Protein AF-A0A967GVY1-F1 (afdb_monomer)

Structure (mmCIF, N/CA/C/O backbone):
data_AF-A0A967GVY1-F1
#
_entry.id   AF-A0A967GVY1-F1
#
loop_
_atom_site.group_PDB
_atom_site.id
_atom_site.type_symbol
_atom_site.label_atom_id
_atom_site.label_alt_id
_atom_site.label_comp_id
_atom_site.label_asym_id
_atom_site.label_entity_id
_atom_site.label_seq_id
_atom_site.pdbx_PDB_ins_code
_atom_site.Cartn_x
_atom_site.Cartn_y
_atom_site.Cartn_z
_atom_site.occupancy
_atom_site.B_iso_or_equiv
_atom_site.auth_seq_id
_atom_site.auth_comp_id
_atom_site.auth_asym_id
_atom_site.auth_atom_id
_atom_site.pdbx_PDB_model_num
ATOM 1 N N . GLU A 1 1 ? 9.602 0.086 4.693 1.00 70.56 1 GLU A N 1
ATOM 2 C CA . GLU A 1 1 ? 10.315 1.149 3.948 1.00 70.56 1 GLU A CA 1
ATOM 3 C C . GLU A 1 1 ? 10.431 0.758 2.480 1.00 70.56 1 GLU A C 1
ATOM 5 O O . GLU A 1 1 ? 10.269 -0.420 2.172 1.00 70.56 1 GLU A O 1
ATOM 10 N N . VAL A 1 2 ? 10.650 1.717 1.574 1.00 82.31 2 VAL A N 1
ATOM 11 C CA . VAL A 1 2 ? 10.926 1.401 0.161 1.00 82.31 2 VAL A CA 1
ATOM 12 C C . VAL A 1 2 ? 12.343 0.835 0.086 1.00 82.31 2 VAL A C 1
ATOM 14 O O . VAL A 1 2 ? 13.257 1.493 0.581 1.00 82.31 2 VAL A O 1
ATOM 17 N N . PRO A 1 3 ? 12.554 -0.363 -0.486 1.00 85.25 3 PRO A N 1
ATOM 18 C CA . PRO A 1 3 ? 13.892 -0.929 -0.570 1.00 85.25 3 PRO A CA 1
ATOM 19 C C . PRO A 1 3 ? 14.794 -0.027 -1.426 1.00 85.25 3 PRO A C 1
ATOM 21 O O . PRO A 1 3 ? 14.316 0.534 -2.415 1.00 85.25 3 PRO A O 1
ATOM 24 N N . PRO A 1 4 ? 16.086 0.115 -1.091 1.00 87.25 4 PRO A N 1
ATOM 25 C CA . PRO A 1 4 ? 17.009 0.872 -1.922 1.00 87.25 4 PRO A CA 1
ATOM 26 C C . PRO A 1 4 ? 17.231 0.178 -3.273 1.00 87.25 4 PRO A C 1
ATOM 28 O O . PRO A 1 4 ? 17.062 -1.040 -3.411 1.00 87.25 4 PRO A O 1
ATOM 31 N N . ARG A 1 5 ? 17.657 0.956 -4.275 1.00 89.44 5 ARG A N 1
ATOM 32 C CA . ARG A 1 5 ? 18.123 0.409 -5.555 1.00 89.44 5 ARG A CA 1
ATOM 33 C C . ARG A 1 5 ? 19.315 -0.529 -5.302 1.00 89.44 5 ARG A C 1
ATOM 35 O O . ARG A 1 5 ? 20.252 -0.116 -4.618 1.00 89.44 5 ARG A O 1
ATOM 42 N N . PRO A 1 6 ? 19.319 -1.763 -5.842 1.00 88.56 6 PRO A N 1
ATOM 43 C CA . PRO A 1 6 ? 20.464 -2.658 -5.736 1.00 88.56 6 PRO A CA 1
ATOM 44 C C . PRO A 1 6 ? 21.713 -2.017 -6.344 1.00 88.56 6 PRO A C 1
ATOM 46 O O . PRO A 1 6 ? 21.653 -1.491 -7.455 1.00 88.56 6 PRO A O 1
ATOM 49 N N . ALA A 1 7 ? 22.845 -2.104 -5.642 1.00 84.62 7 ALA A N 1
ATOM 50 C CA . ALA A 1 7 ? 24.106 -1.502 -6.081 1.00 84.62 7 ALA A CA 1
ATOM 51 C C . ALA A 1 7 ? 24.588 -2.040 -7.444 1.00 84.62 7 ALA A C 1
ATOM 53 O O . ALA A 1 7 ? 25.162 -1.293 -8.225 1.00 84.62 7 ALA A O 1
ATOM 54 N N . GLY A 1 8 ? 24.310 -3.313 -7.751 1.00 83.62 8 GLY A N 1
ATOM 55 C CA . GLY A 1 8 ? 24.627 -3.943 -9.041 1.00 83.62 8 GLY A CA 1
ATOM 56 C C . GLY A 1 8 ? 23.555 -3.773 -10.123 1.00 83.62 8 GLY A C 1
ATOM 57 O O . GLY A 1 8 ? 23.624 -4.444 -11.148 1.00 83.62 8 GLY A O 1
ATOM 58 N N . GLY A 1 9 ? 22.534 -2.940 -9.893 1.00 85.62 9 GLY A N 1
ATOM 59 C CA . GLY A 1 9 ? 21.420 -2.772 -10.826 1.00 85.62 9 GLY A CA 1
ATOM 60 C C . GLY A 1 9 ? 20.547 -4.025 -10.965 1.00 85.62 9 GLY A C 1
ATOM 61 O O . GLY A 1 9 ? 20.471 -4.862 -10.064 1.00 85.62 9 GLY A O 1
ATOM 62 N N . LEU A 1 10 ? 19.836 -4.127 -12.091 1.00 89.94 10 LEU A N 1
ATOM 63 C CA . LEU A 1 10 ? 19.048 -5.307 -12.450 1.00 89.94 10 LEU A CA 1
ATOM 64 C C . LEU A 1 10 ? 19.680 -6.010 -13.649 1.00 89.94 10 LEU A C 1
ATOM 66 O O . LEU A 1 10 ? 20.088 -5.360 -14.615 1.00 89.94 10 LEU A O 1
ATOM 70 N N . SER A 1 11 ? 19.672 -7.343 -13.614 1.00 91.88 11 SER A N 1
ATOM 71 C CA . SER A 1 11 ? 19.949 -8.138 -14.808 1.00 91.88 11 SER A CA 1
ATOM 72 C C . SER A 1 11 ? 18.882 -7.881 -15.873 1.00 91.88 11 SER A C 1
ATOM 74 O O . SER A 1 11 ? 17.731 -7.582 -15.552 1.00 91.88 11 SER A O 1
ATOM 76 N N . ASP A 1 12 ? 19.232 -8.049 -17.145 1.00 92.81 12 ASP A N 1
ATOM 77 C CA . ASP A 1 12 ? 18.322 -7.854 -18.282 1.00 92.81 12 ASP A CA 1
ATOM 78 C C . ASP A 1 12 ? 17.066 -8.714 -18.170 1.00 92.81 12 ASP A C 1
ATOM 80 O O . ASP A 1 12 ? 15.954 -8.258 -18.434 1.00 92.81 12 ASP A O 1
ATOM 84 N N . ARG A 1 13 ? 17.229 -9.947 -17.681 1.00 94.25 13 ARG A N 1
ATOM 85 C CA . ARG A 1 13 ? 16.115 -10.853 -17.403 1.00 94.25 13 ARG A CA 1
ATOM 86 C C . ARG A 1 13 ? 15.144 -10.263 -16.380 1.00 94.25 13 ARG A C 1
ATOM 88 O O . ARG A 1 13 ? 13.941 -10.261 -16.623 1.00 94.25 13 ARG A O 1
ATOM 95 N N . GLU A 1 14 ? 15.655 -9.788 -15.246 1.00 93.94 14 GLU A N 1
ATOM 96 C CA . GLU A 1 14 ? 14.832 -9.211 -14.177 1.00 93.94 14 GLU A CA 1
ATOM 97 C C . GLU A 1 14 ? 14.200 -7.884 -14.616 1.00 93.94 14 GLU A C 1
ATOM 99 O O . GLU A 1 14 ? 13.023 -7.626 -14.367 1.00 93.94 14 GLU A O 1
ATOM 104 N N . PHE A 1 15 ? 14.961 -7.058 -15.332 1.00 94.81 15 PHE A N 1
ATOM 105 C CA . PHE A 1 15 ? 14.493 -5.811 -15.919 1.00 94.81 15 PHE A CA 1
ATOM 106 C C . PHE A 1 15 ? 13.291 -6.030 -16.850 1.00 94.81 15 PHE A C 1
ATOM 108 O O . PHE A 1 15 ? 12.237 -5.418 -16.656 1.00 94.81 15 PHE A O 1
ATOM 115 N N . LEU A 1 16 ? 13.414 -6.946 -17.815 1.00 95.94 16 LEU A N 1
ATOM 116 C CA . LEU A 1 16 ? 12.345 -7.268 -18.762 1.00 95.94 16 LEU A CA 1
ATOM 117 C C . LEU A 1 16 ? 11.139 -7.916 -18.070 1.00 95.94 16 LEU A C 1
ATOM 119 O O . LEU A 1 16 ? 10.000 -7.572 -18.390 1.00 95.94 16 LEU A O 1
ATOM 123 N N . ALA A 1 17 ? 11.370 -8.785 -17.078 1.00 95.25 17 ALA A N 1
ATOM 124 C CA . ALA A 1 17 ? 10.295 -9.379 -16.282 1.00 95.25 17 ALA A CA 1
ATOM 125 C C . ALA A 1 17 ? 9.461 -8.305 -15.563 1.00 95.25 17 ALA A C 1
ATOM 127 O O . ALA A 1 17 ? 8.232 -8.366 -15.569 1.00 95.25 17 ALA A O 1
ATOM 128 N N . ARG A 1 18 ? 10.107 -7.269 -15.011 1.00 93.06 18 ARG A N 1
ATOM 129 C CA . ARG A 1 18 ? 9.405 -6.135 -14.389 1.00 93.06 18 ARG A CA 1
ATOM 130 C C . ARG A 1 18 ? 8.660 -5.273 -15.402 1.00 93.06 18 ARG A C 1
ATOM 132 O O . ARG A 1 18 ? 7.562 -4.807 -15.099 1.00 93.06 18 ARG A O 1
ATOM 139 N N . LEU A 1 19 ? 9.215 -5.062 -16.597 1.00 94.12 19 LEU A N 1
ATOM 140 C CA . LEU A 1 19 ? 8.516 -4.324 -17.653 1.00 94.12 19 LEU A CA 1
ATOM 141 C C . LEU A 1 19 ? 7.253 -5.047 -18.123 1.00 94.12 19 LEU A C 1
ATOM 143 O O . LEU A 1 19 ? 6.236 -4.386 -18.328 1.00 94.12 19 LEU A O 1
ATOM 147 N N . ALA A 1 20 ? 7.280 -6.377 -18.214 1.00 95.00 20 ALA A N 1
ATOM 148 C CA . ALA A 1 20 ? 6.128 -7.186 -18.618 1.00 95.00 20 ALA A CA 1
ATOM 149 C C . ALA A 1 20 ? 4.918 -7.059 -17.678 1.00 95.00 20 ALA A C 1
ATOM 151 O O . ALA A 1 20 ? 3.785 -7.267 -18.102 1.00 95.00 20 ALA A O 1
ATOM 152 N N . LEU A 1 21 ? 5.121 -6.642 -16.424 1.00 90.56 21 LEU A N 1
ATOM 153 C CA . LEU A 1 21 ? 4.019 -6.357 -15.497 1.00 90.56 21 LEU A CA 1
ATOM 154 C C . LEU A 1 21 ? 3.282 -5.048 -15.824 1.00 90.56 21 LEU A C 1
ATOM 156 O O . LEU A 1 21 ? 2.156 -4.835 -15.373 1.00 90.56 21 LEU A O 1
ATOM 160 N N . LEU A 1 22 ? 3.919 -4.139 -16.568 1.00 87.62 22 LEU A N 1
ATOM 161 C CA . LEU A 1 22 ? 3.406 -2.794 -16.831 1.00 87.62 22 LEU A CA 1
ATOM 162 C C . LEU A 1 22 ? 3.112 -2.537 -18.307 1.00 87.62 22 LEU A C 1
ATOM 164 O O . LEU A 1 22 ? 2.264 -1.694 -18.610 1.00 87.62 22 LEU A O 1
ATOM 168 N N . TYR A 1 23 ? 3.805 -3.200 -19.217 1.00 91.19 23 TYR A N 1
ATOM 169 C CA . TYR A 1 23 ? 3.747 -2.929 -20.645 1.00 91.19 23 TYR A CA 1
ATOM 170 C C . TYR A 1 23 ? 3.224 -4.138 -21.412 1.00 91.19 23 TYR A C 1
ATOM 172 O O . TYR A 1 23 ? 3.248 -5.260 -20.915 1.00 91.19 23 TYR A O 1
ATOM 180 N N . SER A 1 24 ? 2.712 -3.896 -22.620 1.00 94.50 24 SER A N 1
ATOM 181 C CA . SER A 1 24 ? 2.302 -4.982 -23.507 1.00 94.50 24 SER A CA 1
ATOM 182 C C . SER A 1 24 ? 3.510 -5.820 -23.917 1.00 94.50 24 SER A C 1
ATOM 184 O O . SER A 1 24 ? 4.629 -5.317 -24.001 1.00 94.50 24 SER A O 1
ATOM 186 N N . GLU A 1 25 ? 3.266 -7.088 -24.235 1.00 96.25 25 GLU A N 1
ATOM 187 C CA . GLU A 1 25 ? 4.300 -8.007 -24.713 1.00 96.25 25 GLU A CA 1
ATOM 188 C C . GLU A 1 25 ? 5.077 -7.430 -25.905 1.00 96.25 25 GLU A C 1
ATOM 190 O O . GLU A 1 25 ? 6.302 -7.386 -25.871 1.00 96.25 25 GLU A O 1
ATOM 195 N N . ALA A 1 26 ? 4.375 -6.877 -26.900 1.00 96.69 26 ALA A N 1
ATOM 196 C CA . ALA A 1 26 ? 4.997 -6.245 -28.065 1.00 96.69 26 ALA A CA 1
ATOM 197 C C . ALA A 1 26 ? 5.974 -5.117 -27.685 1.00 96.69 26 ALA A C 1
ATOM 199 O O . ALA A 1 26 ? 7.060 -5.021 -28.251 1.00 96.69 26 ALA A O 1
ATOM 200 N N . TYR A 1 27 ? 5.619 -4.297 -26.691 1.00 96.06 27 TYR A N 1
ATOM 201 C CA . TYR A 1 27 ? 6.485 -3.219 -26.216 1.00 96.06 27 TYR A CA 1
ATOM 202 C C . TYR A 1 27 ? 7.727 -3.768 -25.502 1.00 96.06 27 TYR A C 1
ATOM 204 O O . TYR A 1 27 ? 8.832 -3.265 -25.685 1.00 96.06 27 TYR A O 1
ATOM 212 N N . VAL A 1 28 ? 7.572 -4.823 -24.697 1.00 97.06 28 VAL A N 1
ATOM 213 C CA . VAL A 1 28 ? 8.709 -5.465 -24.018 1.00 97.06 28 VAL A CA 1
ATOM 214 C C . VAL A 1 28 ? 9.656 -6.116 -25.028 1.00 97.06 28 VAL A C 1
ATOM 216 O O . VAL A 1 28 ? 10.870 -6.012 -24.861 1.00 97.06 28 VAL A O 1
ATOM 219 N N . VAL A 1 29 ? 9.124 -6.723 -26.093 1.00 97.31 29 VAL A N 1
ATOM 220 C CA . VAL A 1 29 ? 9.919 -7.288 -27.196 1.00 97.31 29 VAL A CA 1
ATOM 221 C C . VAL A 1 29 ? 10.733 -6.204 -27.905 1.00 97.31 29 VAL A C 1
ATOM 223 O O . VAL A 1 29 ? 11.916 -6.414 -28.166 1.00 97.31 29 VAL A O 1
ATOM 226 N N . GLU A 1 30 ? 10.150 -5.032 -28.161 1.00 97.06 30 GLU A N 1
ATOM 227 C CA . GLU A 1 30 ? 10.870 -3.896 -28.752 1.00 97.06 30 GLU A CA 1
ATOM 228 C C . GLU A 1 30 ? 12.028 -3.429 -27.856 1.00 97.06 30 GLU A C 1
ATOM 230 O O . GLU A 1 30 ? 13.157 -3.258 -28.318 1.00 97.06 30 GLU A O 1
ATOM 235 N N . VAL A 1 31 ? 11.784 -3.284 -26.550 1.00 96.81 31 VAL A N 1
ATOM 236 C CA . VAL A 1 31 ? 12.835 -2.915 -25.588 1.00 96.81 31 VAL A CA 1
ATOM 237 C C . VAL A 1 31 ? 13.928 -3.985 -25.528 1.00 96.81 31 VAL A C 1
ATOM 239 O O . VAL A 1 31 ? 15.111 -3.650 -25.498 1.00 96.81 31 VAL A O 1
ATOM 242 N N . GLN A 1 32 ? 13.553 -5.266 -25.552 1.00 97.31 32 GLN A N 1
ATOM 243 C CA . GLN A 1 32 ? 14.507 -6.372 -25.584 1.00 97.31 32 GLN A CA 1
ATOM 244 C C . GLN A 1 32 ? 15.362 -6.359 -26.858 1.00 97.31 32 GLN A C 1
ATOM 246 O O . GLN A 1 32 ? 16.557 -6.639 -26.783 1.00 97.31 32 GLN A O 1
ATOM 251 N N . ALA A 1 33 ? 14.778 -6.045 -28.017 1.00 96.69 33 ALA A N 1
ATOM 252 C CA . ALA A 1 33 ? 15.521 -5.936 -29.269 1.00 96.69 33 ALA A CA 1
ATOM 253 C C . ALA A 1 33 ? 16.578 -4.825 -29.191 1.00 96.69 33 ALA A C 1
ATOM 255 O O . ALA A 1 33 ? 17.743 -5.076 -29.489 1.00 96.69 33 ALA A O 1
ATOM 256 N N . ARG A 1 34 ? 16.200 -3.650 -28.672 1.00 96.44 34 ARG A N 1
ATOM 257 C CA . ARG A 1 34 ? 17.118 -2.518 -28.472 1.00 96.44 34 ARG A CA 1
ATOM 258 C C . ARG A 1 34 ? 18.256 -2.837 -27.501 1.00 96.44 34 ARG A C 1
ATOM 260 O O . ARG A 1 34 ? 19.396 -2.483 -27.774 1.00 96.44 34 ARG A O 1
ATOM 267 N N . LEU A 1 35 ? 17.972 -3.544 -26.401 1.00 95.38 35 LEU A N 1
ATOM 268 C CA . LEU A 1 35 ? 19.021 -4.011 -25.481 1.00 95.38 35 LEU A CA 1
ATOM 269 C C . LEU A 1 35 ? 20.035 -4.902 -26.207 1.00 95.38 35 LEU A C 1
ATOM 271 O O . LEU A 1 35 ? 21.235 -4.660 -26.122 1.00 95.38 35 LEU A O 1
ATOM 275 N N . ARG A 1 36 ? 19.554 -5.875 -26.992 1.00 95.19 36 ARG A N 1
ATOM 276 C CA . ARG A 1 36 ? 20.423 -6.778 -27.765 1.00 95.19 36 ARG A CA 1
ATOM 277 C C . ARG A 1 36 ? 21.253 -6.047 -28.819 1.00 95.19 36 ARG A C 1
ATOM 279 O O . ARG A 1 36 ? 22.349 -6.496 -29.138 1.00 95.19 36 ARG A O 1
ATOM 286 N N . GLU A 1 37 ? 20.729 -4.978 -29.411 1.00 96.00 37 GLU A N 1
ATOM 287 C CA . GLU A 1 37 ? 21.470 -4.147 -30.368 1.00 96.00 37 GLU A CA 1
ATOM 288 C C . GLU A 1 37 ? 22.633 -3.420 -29.689 1.00 96.00 37 GLU A C 1
ATOM 290 O O . GLU A 1 37 ? 23.760 -3.520 -30.174 1.00 96.00 37 GLU A O 1
ATOM 295 N N . CYS A 1 38 ? 22.391 -2.781 -28.540 1.00 94.94 38 CYS A N 1
ATOM 296 C CA . CYS A 1 38 ? 23.449 -2.151 -27.748 1.00 94.94 38 CYS A CA 1
ATOM 297 C C . CYS A 1 38 ? 24.489 -3.180 -27.273 1.00 94.94 38 CYS A C 1
ATOM 299 O O . CYS A 1 38 ? 25.687 -2.950 -27.421 1.00 94.94 38 CYS A O 1
ATOM 301 N N . GLU A 1 39 ? 24.060 -4.352 -26.790 1.00 92.69 39 GLU A N 1
ATOM 302 C CA . GLU A 1 39 ? 24.976 -5.433 -26.391 1.00 92.69 39 GLU A CA 1
ATOM 303 C C . GLU A 1 39 ? 25.866 -5.898 -27.554 1.00 92.69 39 GLU A C 1
ATOM 305 O O . GLU A 1 39 ? 27.077 -6.038 -27.390 1.00 92.69 39 GLU A O 1
ATOM 310 N N . LYS A 1 40 ? 25.292 -6.104 -28.748 1.00 95.06 40 LYS A N 1
ATOM 311 C CA . LYS A 1 40 ? 26.048 -6.499 -29.950 1.00 95.06 40 LYS A CA 1
ATOM 312 C C . LYS A 1 40 ? 27.036 -5.430 -30.405 1.00 95.06 40 LYS A C 1
ATOM 314 O O . LYS A 1 40 ? 28.099 -5.776 -30.912 1.00 95.06 40 LYS A O 1
ATOM 319 N N . ALA A 1 41 ? 26.675 -4.159 -30.253 1.00 95.25 41 ALA A N 1
ATOM 320 C CA . ALA A 1 41 ? 27.555 -3.035 -30.550 1.00 95.25 41 ALA A CA 1
ATOM 321 C C . ALA A 1 41 ? 28.652 -2.849 -29.489 1.00 95.25 41 ALA A C 1
ATOM 323 O O . ALA A 1 41 ? 29.569 -2.059 -29.701 1.00 95.25 41 ALA A O 1
ATOM 324 N N . GLY A 1 42 ? 28.564 -3.562 -28.359 1.00 95.12 42 GLY A N 1
ATOM 325 C CA . GLY A 1 42 ? 29.404 -3.309 -27.200 1.00 95.12 42 GLY A CA 1
AT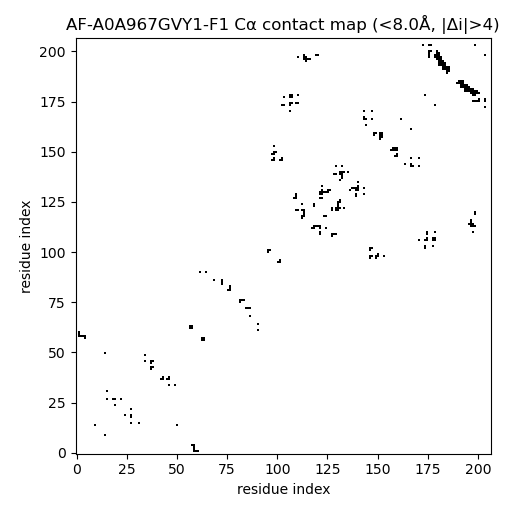OM 326 C C . GLY A 1 42 ? 29.184 -1.901 -26.658 1.00 95.12 42 GLY A C 1
ATOM 327 O O . GLY A 1 42 ? 30.149 -1.282 -26.253 1.00 95.12 42 GLY A O 1
ATOM 328 N N . ASP A 1 43 ? 27.957 -1.380 -26.694 1.00 95.06 43 ASP A N 1
ATOM 329 C CA . ASP A 1 43 ? 27.578 -0.050 -26.206 1.00 95.06 43 ASP A CA 1
ATOM 330 C C . ASP A 1 43 ? 26.968 -0.162 -24.798 1.00 95.06 43 ASP A C 1
ATOM 332 O O . ASP A 1 43 ? 25.750 -0.240 -24.612 1.00 95.06 43 ASP A O 1
ATOM 336 N N . TRP A 1 44 ? 27.836 -0.229 -23.786 1.00 90.94 44 TRP A N 1
ATOM 337 C CA . TRP A 1 44 ? 27.426 -0.363 -22.383 1.00 90.94 44 TRP A CA 1
ATOM 338 C C . TRP A 1 44 ? 26.719 0.898 -21.868 1.00 90.94 44 TRP A C 1
ATOM 340 O O . TRP A 1 44 ? 25.781 0.791 -21.076 1.00 90.94 44 TRP A O 1
ATOM 350 N N . GLU A 1 45 ? 27.114 2.082 -22.344 1.00 92.94 45 GLU A N 1
ATOM 351 C CA . GLU A 1 45 ? 26.452 3.344 -21.995 1.00 92.94 45 GLU A CA 1
ATOM 352 C C . GLU A 1 45 ? 25.019 3.384 -22.535 1.00 92.94 45 GLU A C 1
ATOM 354 O O . GLU A 1 45 ? 24.099 3.770 -21.810 1.00 92.94 45 GLU A O 1
ATOM 359 N N . GLY A 1 46 ? 24.801 2.909 -23.764 1.00 93.44 46 GLY A N 1
ATOM 360 C CA . GLY A 1 46 ? 23.475 2.774 -24.360 1.00 93.44 46 GLY A CA 1
ATOM 361 C C . GLY A 1 46 ? 22.570 1.795 -23.613 1.00 93.44 46 GLY A C 1
ATOM 362 O O . GLY A 1 46 ? 21.392 2.100 -23.400 1.00 93.44 46 GLY A O 1
ATOM 363 N N . VAL A 1 47 ? 23.105 0.656 -23.150 1.00 92.75 47 VAL A N 1
ATOM 364 C CA . VAL A 1 47 ? 22.354 -0.299 -22.307 1.00 92.75 47 VAL A CA 1
ATOM 365 C C . VAL A 1 47 ? 21.895 0.368 -21.010 1.00 92.75 47 VAL A C 1
ATOM 367 O O . VAL A 1 47 ? 20.708 0.306 -20.669 1.00 92.75 47 VAL A O 1
ATOM 370 N N . GLU A 1 48 ? 22.808 1.028 -20.297 1.00 91.56 48 GLU A N 1
ATOM 371 C CA . GLU A 1 48 ? 22.485 1.673 -19.023 1.00 91.56 48 GLU A CA 1
ATOM 372 C C . GLU A 1 48 ? 21.514 2.843 -19.210 1.00 91.56 48 GLU A C 1
ATOM 374 O O . GLU A 1 48 ? 20.504 2.921 -18.506 1.00 91.56 48 GLU A O 1
ATOM 379 N N . ALA A 1 49 ? 21.728 3.693 -20.218 1.00 92.94 49 ALA A N 1
ATOM 380 C CA . ALA A 1 49 ? 20.817 4.788 -20.545 1.00 92.94 49 ALA A CA 1
ATOM 381 C C . ALA A 1 49 ? 19.413 4.278 -20.914 1.00 92.94 49 ALA A C 1
ATOM 383 O O . ALA A 1 49 ? 18.402 4.845 -20.483 1.00 92.94 49 ALA A O 1
ATOM 384 N N . LEU A 1 50 ? 19.323 3.179 -21.674 1.00 93.62 50 LEU A N 1
ATOM 385 C CA . LEU A 1 50 ? 18.045 2.563 -22.023 1.00 93.62 50 LEU A CA 1
ATOM 386 C C . LEU A 1 50 ? 17.311 2.066 -20.777 1.00 93.62 50 LEU A C 1
ATOM 388 O O . LEU A 1 50 ? 16.119 2.353 -20.628 1.00 93.62 50 LEU A O 1
ATOM 392 N N . LYS A 1 51 ? 18.003 1.353 -19.881 1.00 93.44 51 LYS A N 1
ATOM 393 C CA . LYS A 1 51 ? 17.422 0.863 -18.624 1.00 93.44 51 LYS A CA 1
ATOM 394 C C . LYS A 1 51 ? 17.004 2.011 -17.712 1.00 93.44 51 LYS A C 1
ATOM 396 O O . LYS A 1 51 ? 15.917 1.952 -17.130 1.00 93.44 51 LYS A O 1
ATOM 401 N N . GLU A 1 52 ? 17.795 3.078 -17.623 1.00 91.75 52 GLU A N 1
ATOM 402 C CA . GLU A 1 52 ? 17.534 4.197 -16.711 1.00 91.75 52 GLU A CA 1
ATOM 403 C C . GLU A 1 52 ? 16.201 4.904 -16.995 1.00 91.75 52 GLU A C 1
ATOM 405 O O . GLU A 1 52 ? 15.502 5.280 -16.054 1.00 91.75 52 GLU A O 1
ATOM 410 N N . ASN A 1 53 ? 15.749 4.930 -18.258 1.00 91.69 53 ASN A N 1
ATOM 411 C CA . ASN A 1 53 ? 14.408 5.410 -18.652 1.00 91.69 53 ASN A CA 1
ATOM 412 C C . ASN A 1 53 ? 13.245 4.704 -17.921 1.00 91.69 53 ASN A C 1
ATOM 414 O O . ASN A 1 53 ? 12.093 5.159 -17.923 1.00 91.69 53 ASN A O 1
ATOM 418 N N . TYR A 1 54 ? 13.521 3.562 -17.301 1.00 91.62 54 TYR A N 1
ATOM 419 C CA . TYR A 1 54 ? 12.557 2.770 -16.553 1.00 91.62 54 TYR A CA 1
ATOM 420 C C . TYR A 1 54 ? 12.969 2.572 -15.097 1.00 91.62 54 TYR A C 1
ATOM 422 O O . TYR A 1 54 ? 12.091 2.512 -14.239 1.00 91.62 54 TYR A O 1
ATOM 430 N N . LEU A 1 55 ? 14.265 2.471 -14.799 1.00 90.31 55 LEU A N 1
ATOM 431 C CA . LEU A 1 55 ? 14.753 2.185 -13.451 1.00 90.31 55 LEU A CA 1
ATOM 432 C C . LEU A 1 55 ? 14.525 3.343 -12.473 1.00 90.31 55 LEU A C 1
ATOM 434 O O . LEU A 1 55 ? 14.224 3.073 -11.309 1.00 90.31 55 LEU A O 1
ATOM 438 N N . TYR A 1 56 ? 14.544 4.600 -12.939 1.00 86.38 56 TYR A N 1
ATOM 439 C CA . TYR A 1 56 ? 14.383 5.787 -12.082 1.00 86.38 56 TYR A CA 1
ATOM 440 C C . TYR A 1 56 ? 13.103 5.771 -11.220 1.00 86.38 56 TYR A C 1
ATOM 442 O O . TYR A 1 56 ? 13.030 6.409 -10.175 1.00 86.38 56 TYR A O 1
ATOM 450 N N . ARG A 1 57 ? 12.073 5.033 -11.652 1.00 88.44 57 ARG A N 1
ATOM 451 C CA . ARG A 1 57 ? 10.763 4.925 -10.983 1.00 88.44 57 ARG A CA 1
ATOM 452 C C . ARG A 1 57 ? 10.586 3.677 -10.122 1.00 88.44 57 ARG A C 1
ATOM 454 O O . ARG A 1 57 ? 9.590 3.591 -9.412 1.00 88.44 57 ARG A O 1
ATOM 461 N N . MET A 1 58 ? 11.485 2.692 -10.195 1.00 88.75 58 MET A N 1
ATOM 462 C CA . MET A 1 58 ? 11.270 1.383 -9.555 1.00 88.75 58 MET A CA 1
ATOM 463 C C . MET A 1 58 ? 11.470 1.391 -8.033 1.00 88.75 58 MET A C 1
ATOM 465 O O . MET A 1 58 ? 10.915 0.535 -7.351 1.00 88.75 58 MET A O 1
ATOM 469 N N . TRP A 1 59 ? 12.213 2.361 -7.502 1.00 91.69 59 TRP A N 1
ATOM 470 C CA . TRP A 1 59 ? 12.478 2.520 -6.064 1.00 91.69 59 TRP A CA 1
ATOM 471 C C . TRP A 1 59 ? 12.021 3.882 -5.538 1.00 91.69 59 TRP A C 1
ATOM 473 O O . TRP A 1 59 ? 12.507 4.368 -4.523 1.00 91.69 59 TRP A O 1
ATOM 483 N N . ASP A 1 60 ? 11.074 4.506 -6.236 1.00 91.56 60 ASP A N 1
ATOM 484 C CA . ASP A 1 60 ? 10.510 5.797 -5.867 1.00 91.56 60 ASP A CA 1
ATOM 485 C C . ASP A 1 60 ? 9.012 5.631 -5.582 1.00 91.56 60 ASP A C 1
ATOM 487 O O . ASP A 1 60 ? 8.204 5.349 -6.476 1.00 91.56 60 ASP A O 1
ATOM 491 N N . LEU A 1 61 ? 8.627 5.814 -4.314 1.00 92.31 61 LEU A N 1
ATOM 492 C CA . LEU A 1 61 ? 7.232 5.695 -3.880 1.00 92.31 61 LEU A CA 1
ATOM 493 C C . LEU A 1 61 ? 6.315 6.690 -4.599 1.00 92.31 61 LEU A C 1
ATOM 495 O O . LEU A 1 61 ? 5.165 6.366 -4.897 1.00 92.31 61 LEU A O 1
ATOM 499 N N . SER A 1 62 ? 6.812 7.886 -4.907 1.00 93.38 62 SER A N 1
ATOM 500 C CA . SER A 1 62 ? 6.049 8.913 -5.612 1.00 93.38 62 SER A CA 1
ATOM 501 C C . SER A 1 62 ? 5.736 8.484 -7.036 1.00 93.38 62 SER A C 1
ATOM 503 O O . SER A 1 62 ? 4.599 8.634 -7.491 1.00 93.38 62 SER A O 1
ATOM 505 N N . GLN A 1 63 ? 6.715 7.904 -7.734 1.00 93.06 63 GLN A N 1
ATOM 506 C CA . GLN A 1 63 ? 6.515 7.379 -9.086 1.00 93.06 63 GLN A CA 1
ATOM 507 C C . GLN A 1 63 ? 5.590 6.161 -9.093 1.00 93.06 63 GLN A C 1
ATOM 509 O O . GLN A 1 63 ? 4.716 6.058 -9.966 1.00 93.06 63 GLN A O 1
ATOM 514 N N . PHE A 1 64 ? 5.718 5.279 -8.098 1.00 91.75 64 PHE A N 1
ATOM 515 C CA . PHE A 1 64 ? 4.791 4.166 -7.901 1.00 91.75 64 PHE A CA 1
ATOM 516 C C . PHE A 1 64 ? 3.355 4.672 -7.709 1.00 91.75 64 PHE A C 1
ATOM 518 O O . PHE A 1 64 ? 2.462 4.316 -8.482 1.00 91.75 64 PHE A O 1
ATOM 525 N N . MET A 1 65 ? 3.135 5.566 -6.739 1.00 95.31 65 MET A N 1
ATOM 526 C CA . MET A 1 65 ? 1.806 6.094 -6.423 1.00 95.31 65 MET A CA 1
ATOM 527 C C . MET A 1 65 ? 1.204 6.878 -7.590 1.00 95.31 65 MET A C 1
ATOM 529 O O . MET A 1 65 ? 0.006 6.750 -7.851 1.00 95.31 65 MET A O 1
ATOM 533 N N . LYS A 1 66 ? 2.015 7.644 -8.333 1.00 93.69 66 LYS A N 1
ATOM 534 C CA . LYS A 1 66 ? 1.588 8.321 -9.567 1.00 93.69 66 LYS A CA 1
ATOM 535 C C . LYS A 1 66 ? 1.078 7.313 -10.596 1.00 93.69 66 LYS A C 1
ATOM 537 O O . LYS A 1 66 ? -0.036 7.465 -11.098 1.00 93.69 66 LYS A O 1
ATOM 542 N N . THR A 1 67 ? 1.864 6.273 -10.875 1.00 91.75 67 THR A N 1
ATOM 543 C CA . THR A 1 67 ? 1.525 5.245 -11.871 1.00 91.75 67 THR A CA 1
ATOM 544 C C . THR A 1 67 ? 0.264 4.479 -11.474 1.00 91.75 67 THR A C 1
ATOM 546 O O . THR A 1 67 ? -0.644 4.328 -12.295 1.00 91.75 67 THR A O 1
ATOM 549 N N . LEU A 1 68 ? 0.172 4.054 -10.209 1.00 93.50 68 LEU A N 1
ATOM 550 C CA . LEU A 1 68 ? -0.986 3.353 -9.655 1.00 93.50 68 LEU A CA 1
ATOM 551 C C . LEU A 1 68 ? -2.259 4.197 -9.788 1.00 93.50 68 LEU A C 1
ATOM 553 O 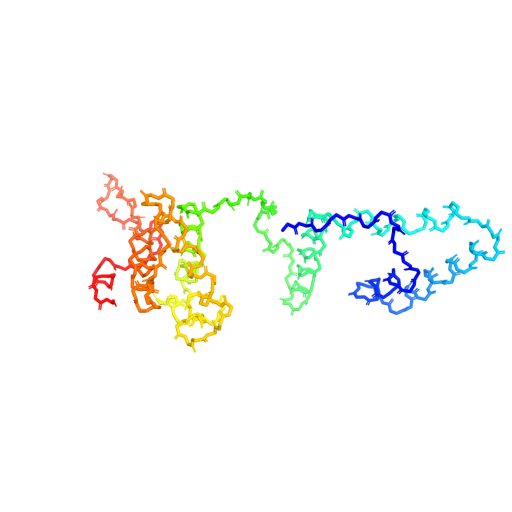O . LEU A 1 68 ? -3.238 3.756 -10.396 1.00 93.50 68 LEU A O 1
ATOM 557 N N . LYS A 1 69 ? -2.231 5.434 -9.271 1.00 95.69 69 LYS A N 1
ATOM 558 C CA . LYS A 1 69 ? -3.388 6.339 -9.295 1.00 95.69 69 LYS A CA 1
ATOM 559 C C . LYS A 1 69 ? -3.843 6.632 -10.722 1.00 95.69 69 LYS A C 1
ATOM 561 O O . LYS A 1 69 ? -5.046 6.595 -10.995 1.00 95.69 69 LYS A O 1
ATOM 566 N N . GLN A 1 70 ? -2.905 6.897 -11.633 1.00 94.25 70 GLN A N 1
ATOM 567 C CA . GLN A 1 70 ? -3.209 7.221 -13.026 1.00 94.25 70 GLN A CA 1
ATOM 568 C C . GLN A 1 70 ? -3.838 6.034 -13.762 1.00 94.25 70 GLN A C 1
ATOM 570 O O . GLN A 1 70 ? -4.912 6.182 -14.347 1.00 94.25 70 GLN A O 1
ATOM 575 N N . ARG A 1 71 ? -3.209 4.853 -13.709 1.00 93.44 71 ARG A N 1
ATOM 576 C CA . ARG A 1 71 ? -3.706 3.658 -14.410 1.00 93.44 71 ARG A CA 1
ATOM 577 C C . ARG A 1 71 ? -5.063 3.212 -13.882 1.00 93.44 71 ARG A C 1
ATOM 579 O O . ARG A 1 71 ? -5.954 2.926 -14.678 1.00 93.44 71 ARG A O 1
ATOM 586 N N . PHE A 1 72 ? -5.246 3.222 -12.561 1.00 96.19 72 PHE A N 1
ATOM 587 C CA . PHE A 1 72 ? -6.533 2.879 -11.961 1.00 96.19 72 PHE A CA 1
ATOM 588 C C . PHE A 1 72 ? -7.629 3.872 -12.368 1.00 96.19 72 PHE A C 1
ATOM 590 O O . PHE A 1 72 ? -8.710 3.447 -12.761 1.00 96.19 72 PHE A O 1
ATOM 597 N N . THR A 1 73 ? -7.335 5.180 -12.370 1.00 97.19 73 THR A N 1
ATOM 598 C CA . THR A 1 73 ? -8.284 6.213 -12.832 1.00 97.19 73 THR A CA 1
ATOM 599 C C . THR A 1 73 ? -8.698 5.977 -14.281 1.00 97.19 73 THR A C 1
ATOM 601 O O . THR A 1 73 ? -9.886 5.997 -14.584 1.00 97.19 73 THR A O 1
ATOM 604 N N . GLN A 1 74 ? -7.740 5.720 -15.178 1.00 95.75 74 GLN A N 1
ATOM 605 C CA . GLN A 1 74 ? -8.024 5.462 -16.593 1.00 95.75 74 GLN A CA 1
ATOM 606 C C . GLN A 1 74 ? -8.893 4.214 -16.778 1.00 95.75 74 GLN A C 1
ATOM 608 O O . GLN A 1 74 ? -9.895 4.264 -17.492 1.00 95.75 74 GLN A O 1
ATOM 613 N N . TRP A 1 75 ? -8.536 3.113 -16.110 1.00 96.31 75 TRP A N 1
ATOM 614 C CA . TRP A 1 75 ? -9.305 1.871 -16.152 1.00 96.31 75 TRP A C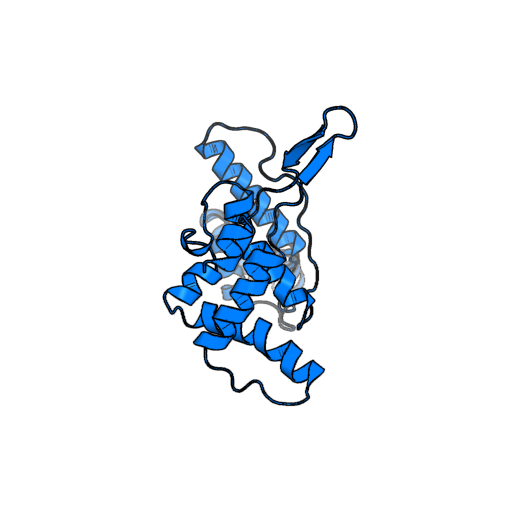A 1
ATOM 615 C C . TRP A 1 75 ? -10.725 2.061 -15.603 1.00 96.31 75 TRP A C 1
ATOM 617 O O . TRP A 1 75 ? -11.691 1.702 -16.278 1.00 96.31 75 TRP A O 1
ATOM 627 N N . PHE A 1 76 ? -10.864 2.667 -14.421 1.00 98.00 76 PHE A N 1
ATOM 628 C CA . PHE A 1 76 ? -12.150 2.873 -13.756 1.00 98.00 76 PHE A CA 1
ATOM 629 C C . PHE A 1 76 ? -13.057 3.791 -14.579 1.00 98.00 76 PHE A C 1
ATOM 631 O O . PHE A 1 76 ? -14.209 3.455 -14.847 1.00 98.00 76 PHE A O 1
ATOM 638 N N . ASN A 1 77 ? -12.522 4.916 -15.059 1.00 98.00 77 ASN A N 1
ATOM 639 C CA . ASN A 1 77 ? -13.269 5.851 -15.894 1.00 98.00 77 ASN A CA 1
ATOM 640 C C . ASN A 1 77 ? -13.744 5.198 -17.193 1.00 98.00 77 ASN A C 1
ATOM 642 O O . ASN A 1 77 ? -14.920 5.315 -17.532 1.00 98.00 77 ASN A O 1
ATOM 646 N N . LYS A 1 78 ? -12.873 4.442 -17.876 1.00 97.25 78 LYS A N 1
ATOM 647 C CA . LYS A 1 78 ? -13.246 3.693 -19.084 1.00 97.25 78 LYS A CA 1
ATOM 648 C C . LYS A 1 78 ? -14.335 2.660 -18.793 1.00 97.25 78 LYS A C 1
ATOM 650 O O . LYS A 1 78 ? -15.298 2.572 -19.546 1.00 97.25 78 LYS A O 1
ATOM 655 N N . ARG A 1 79 ? -14.200 1.898 -17.703 1.00 98.00 79 ARG A N 1
ATOM 656 C CA . ARG A 1 79 ? -15.161 0.857 -17.307 1.00 98.00 79 ARG A CA 1
ATOM 657 C C . ARG A 1 79 ? -16.541 1.424 -16.969 1.00 98.00 79 ARG A C 1
ATOM 659 O O . ARG A 1 79 ? -17.537 0.772 -17.255 1.00 98.00 79 ARG A O 1
ATOM 666 N N . HIS A 1 80 ? -16.593 2.604 -16.358 1.00 97.75 80 HIS A N 1
ATOM 667 C CA . HIS A 1 80 ? -17.829 3.203 -15.848 1.00 97.75 80 HIS A CA 1
ATOM 668 C C . HIS A 1 80 ? -18.340 4.388 -16.684 1.00 97.75 80 HIS A C 1
ATOM 670 O O . HIS A 1 80 ? -19.244 5.089 -16.241 1.00 97.75 80 HIS A O 1
ATOM 676 N N . GLY A 1 81 ? -17.760 4.652 -17.862 1.00 97.06 81 GLY A N 1
ATOM 677 C CA . GLY A 1 81 ? -18.153 5.783 -18.714 1.00 97.06 81 GLY A CA 1
ATOM 678 C C . GLY A 1 81 ? -17.935 7.161 -18.072 1.00 97.06 81 GLY A C 1
ATOM 679 O O . GLY A 1 81 ? -18.583 8.132 -18.455 1.00 97.06 81 GLY A O 1
ATOM 680 N N . ARG A 1 82 ? -17.043 7.261 -17.079 1.00 97.38 82 ARG A N 1
ATOM 681 C CA . ARG A 1 82 ? -16.748 8.503 -16.347 1.00 97.38 82 ARG A CA 1
ATOM 682 C C . ARG A 1 82 ? -15.589 9.263 -16.988 1.00 97.38 82 ARG A C 1
ATOM 684 O O . ARG A 1 82 ? -14.802 8.716 -17.758 1.00 97.38 82 ARG A O 1
ATOM 691 N N . ARG A 1 83 ? -15.464 10.542 -16.641 1.00 93.88 83 ARG A N 1
ATOM 692 C CA . ARG A 1 83 ? -14.330 11.411 -16.991 1.00 93.88 83 ARG A CA 1
ATOM 693 C C . ARG A 1 83 ? -13.908 12.205 -15.752 1.00 93.88 83 ARG A C 1
ATOM 695 O O . ARG A 1 83 ? -14.675 12.301 -14.798 1.00 93.88 83 ARG A O 1
ATOM 702 N N . GLY A 1 84 ? -12.707 12.776 -15.782 1.00 93.06 84 GLY A N 1
ATOM 703 C CA . GLY A 1 84 ? -12.174 13.592 -14.686 1.00 93.06 84 GLY A CA 1
ATOM 704 C C . GLY A 1 84 ? -11.369 12.805 -13.649 1.00 93.06 84 GLY A C 1
ATOM 705 O O . GLY A 1 84 ? -10.980 11.654 -13.873 1.00 93.06 84 GLY A O 1
ATOM 706 N N . THR A 1 85 ? -11.065 13.468 -12.534 1.00 93.69 85 THR A N 1
ATOM 707 C CA . THR A 1 85 ? -10.265 12.922 -11.434 1.00 93.69 85 THR A CA 1
ATOM 708 C C . THR A 1 85 ? -11.061 11.896 -10.628 1.00 93.69 85 THR A C 1
ATOM 710 O O . THR A 1 85 ? -12.266 12.032 -10.428 1.00 93.69 85 THR A O 1
ATOM 713 N N . LEU A 1 86 ? -10.378 10.842 -10.177 1.00 95.62 86 LEU A N 1
ATOM 714 C CA . LEU A 1 86 ? -10.950 9.839 -9.271 1.00 95.62 86 LEU A CA 1
ATOM 715 C C . LEU A 1 86 ? -10.473 10.017 -7.826 1.00 95.62 86 LEU A C 1
ATOM 717 O O . LEU A 1 86 ? -11.192 9.690 -6.891 1.00 95.62 86 LEU A O 1
ATOM 721 N N . TRP A 1 87 ? -9.252 10.518 -7.653 1.00 94.81 87 TRP A N 1
ATOM 722 C CA . TRP A 1 87 ? -8.623 10.728 -6.355 1.00 94.81 87 TRP A CA 1
ATOM 723 C C . TRP A 1 87 ? -8.763 12.190 -5.944 1.00 94.81 87 TRP A C 1
ATOM 725 O O . TRP A 1 87 ? -8.581 13.073 -6.781 1.00 94.81 87 TRP A O 1
ATOM 735 N N . GLU A 1 88 ? -9.042 12.424 -4.666 1.00 91.31 88 GLU A N 1
ATOM 736 C CA . GLU A 1 88 ? -9.259 13.763 -4.111 1.00 91.31 88 GLU A CA 1
ATOM 737 C C . GLU A 1 88 ? -7.966 14.591 -4.032 1.00 91.31 88 GLU A C 1
ATOM 739 O O . GLU A 1 88 ? -7.952 15.750 -4.429 1.00 91.31 88 GLU A O 1
ATOM 744 N N . ASP A 1 89 ? -6.860 13.985 -3.585 1.00 93.00 89 ASP A N 1
ATOM 745 C CA . ASP A 1 89 ? -5.583 14.681 -3.374 1.00 93.00 89 ASP A CA 1
ATOM 746 C C . ASP A 1 89 ? -4.370 13.815 -3.788 1.00 93.00 89 ASP A C 1
ATOM 748 O O . ASP A 1 89 ? -4.454 12.604 -4.075 1.00 93.00 89 ASP A O 1
ATOM 752 N N . ARG A 1 90 ? -3.192 14.446 -3.818 1.00 92.50 90 ARG A N 1
ATOM 753 C CA . ARG A 1 90 ? -1.882 13.795 -3.913 1.00 92.50 90 ARG A CA 1
ATOM 754 C C . ARG A 1 90 ? -1.681 12.832 -2.742 1.00 92.50 90 ARG A C 1
ATOM 756 O O . ARG A 1 90 ? -2.309 12.934 -1.694 1.00 92.50 90 ARG A O 1
ATOM 763 N N . PHE A 1 91 ? -0.845 11.814 -2.953 1.00 94.31 91 PHE A N 1
ATOM 764 C CA . PHE A 1 91 ? -0.531 10.890 -1.862 1.00 94.31 91 PHE A CA 1
ATOM 765 C C . PHE A 1 91 ? 0.316 11.613 -0.803 1.00 94.31 91 PHE A C 1
ATOM 767 O O . PHE A 1 91 ? 1.088 12.512 -1.135 1.00 94.31 91 PHE A O 1
ATOM 774 N N . LYS A 1 92 ? 0.163 11.211 0.458 1.00 91.38 92 LYS A N 1
ATOM 775 C CA . LYS A 1 92 ? 0.975 11.682 1.582 1.00 91.38 92 LYS A CA 1
ATOM 776 C C . LYS A 1 92 ? 1.729 10.482 2.141 1.00 91.38 92 LYS A C 1
ATOM 778 O O . LYS A 1 92 ? 1.156 9.399 2.233 1.00 91.38 92 LYS A O 1
ATOM 783 N N . SER A 1 93 ? 3.001 10.673 2.475 1.00 90.38 93 SER A N 1
ATOM 784 C CA . SER A 1 93 ? 3.848 9.653 3.094 1.00 90.38 93 SER A CA 1
ATOM 785 C C . SER A 1 93 ? 4.316 10.188 4.435 1.00 90.38 93 SER A C 1
ATOM 787 O O . SER A 1 93 ? 5.117 11.118 4.481 1.00 90.38 93 SER A O 1
ATOM 789 N N . VAL A 1 94 ? 3.770 9.636 5.514 1.00 88.25 94 VAL A N 1
ATOM 790 C CA . VAL A 1 94 ? 4.099 10.023 6.887 1.00 88.25 94 VAL A CA 1
ATOM 791 C C . VAL A 1 94 ? 4.742 8.820 7.555 1.00 88.25 94 VAL A C 1
ATOM 793 O O . VAL A 1 94 ? 4.179 7.727 7.523 1.00 88.25 94 VAL A O 1
ATOM 796 N N . ILE A 1 95 ? 5.928 9.016 8.129 1.00 86.94 95 ILE A N 1
ATOM 797 C CA . ILE A 1 95 ? 6.578 7.987 8.939 1.00 86.94 95 ILE A CA 1
ATOM 798 C C . ILE A 1 95 ? 5.817 7.909 10.256 1.00 86.94 95 ILE A C 1
ATOM 800 O O . ILE A 1 95 ? 5.733 8.890 10.993 1.00 86.94 95 ILE A O 1
ATOM 804 N N . VAL A 1 96 ? 5.252 6.739 10.529 1.00 84.75 96 VAL A N 1
ATOM 805 C CA . VAL A 1 96 ? 4.602 6.439 11.799 1.00 84.75 96 VAL A CA 1
ATOM 806 C C . VAL A 1 96 ? 5.592 5.634 12.616 1.00 84.75 96 VAL A C 1
ATOM 808 O O . VAL A 1 9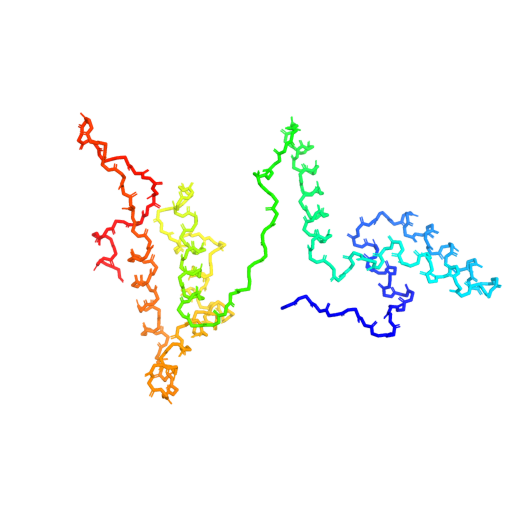6 ? 5.932 4.514 12.245 1.00 84.75 96 VAL A O 1
ATOM 811 N N . GLN A 1 97 ? 6.089 6.241 13.687 1.00 79.62 97 GLN A N 1
ATOM 812 C CA . GLN A 1 97 ? 6.887 5.528 14.670 1.00 79.62 97 GLN A CA 1
ATOM 813 C C . GLN A 1 97 ? 5.978 4.672 15.555 1.00 79.62 97 GLN A C 1
ATOM 815 O O . GLN A 1 97 ? 4.787 4.956 15.720 1.00 79.62 97 GLN A O 1
ATOM 820 N N . ASP A 1 98 ? 6.573 3.620 16.102 1.00 74.00 98 ASP A N 1
ATOM 821 C CA . ASP A 1 98 ? 5.956 2.688 17.035 1.00 74.00 98 ASP A CA 1
ATOM 822 C C . ASP A 1 98 ? 5.370 3.398 18.285 1.00 74.00 98 ASP A C 1
ATOM 824 O O . ASP A 1 98 ? 5.639 4.572 18.565 1.00 74.00 98 ASP A O 1
ATOM 828 N N . GLY A 1 99 ? 4.535 2.690 19.054 1.00 78.31 99 GLY A N 1
ATOM 829 C CA . GLY A 1 99 ? 3.914 3.215 20.280 1.00 78.31 99 GLY A CA 1
ATOM 830 C C . GLY A 1 99 ? 2.555 3.905 20.070 1.00 78.31 99 GLY A C 1
ATOM 831 O O . GLY A 1 99 ? 1.681 3.381 19.379 1.00 78.31 99 GLY A O 1
ATOM 832 N N . TYR A 1 100 ? 2.326 5.052 20.727 1.00 79.50 100 TYR A N 1
ATOM 833 C CA . TYR A 1 100 ? 0.993 5.685 20.790 1.00 79.50 100 TYR A CA 1
ATOM 834 C C . TYR A 1 100 ? 0.460 6.102 19.410 1.00 79.50 100 TYR A C 1
ATOM 836 O O . TYR A 1 100 ? -0.687 5.810 19.077 1.00 79.50 100 TYR A O 1
ATOM 844 N N . ALA A 1 101 ? 1.297 6.719 18.569 1.00 82.81 101 ALA A N 1
ATOM 845 C CA . ALA A 1 101 ? 0.889 7.164 17.235 1.00 82.81 101 ALA A CA 1
ATOM 846 C C . ALA A 1 101 ? 0.438 5.993 16.341 1.00 82.81 101 ALA A C 1
ATOM 848 O O . ALA A 1 101 ? -0.582 6.098 15.658 1.00 82.81 101 ALA A O 1
ATOM 849 N N . ALA A 1 102 ? 1.152 4.863 16.388 1.00 85.50 102 ALA A N 1
ATOM 850 C CA . ALA A 1 102 ? 0.798 3.658 15.641 1.00 85.50 102 ALA A CA 1
ATOM 851 C C . ALA A 1 102 ? -0.577 3.094 16.045 1.00 85.50 102 ALA A C 1
ATOM 853 O O . ALA A 1 102 ? -1.338 2.671 15.173 1.00 85.50 102 ALA A O 1
ATOM 854 N N . ARG A 1 103 ? -0.938 3.149 17.337 1.00 85.38 103 ARG A N 1
ATOM 855 C CA . ARG A 1 103 ? -2.262 2.720 17.840 1.00 85.38 103 ARG A CA 1
ATOM 856 C C . ARG A 1 103 ? -3.381 3.572 17.294 1.00 85.38 103 ARG A C 1
ATOM 858 O O . ARG A 1 103 ? -4.313 3.042 16.696 1.00 85.38 103 ARG A O 1
ATOM 865 N N . VAL A 1 104 ? -3.253 4.884 17.470 1.00 84.25 104 VAL A N 1
ATOM 866 C CA . VAL A 1 104 ? -4.274 5.846 17.049 1.00 84.25 104 VAL A CA 1
ATOM 867 C C . VAL A 1 104 ? -4.494 5.750 15.542 1.00 84.25 104 VAL A C 1
ATOM 869 O O . VAL A 1 104 ? -5.631 5.741 15.077 1.00 84.25 104 VAL A O 1
ATOM 872 N N . ILE A 1 105 ? -3.417 5.614 14.762 1.00 88.06 105 ILE A N 1
ATOM 873 C CA . ILE A 1 105 ? -3.510 5.471 13.306 1.00 88.06 105 ILE A CA 1
ATOM 874 C C . ILE A 1 105 ? -4.123 4.123 12.907 1.00 88.06 105 ILE A C 1
ATOM 876 O O . ILE A 1 105 ? -4.946 4.093 11.993 1.00 88.06 105 ILE A O 1
ATOM 880 N N . SER A 1 106 ? -3.785 3.027 13.591 1.00 90.56 106 SER A N 1
ATOM 881 C CA . SER A 1 106 ? -4.385 1.710 13.319 1.00 90.56 106 SER A CA 1
ATOM 882 C C . SER A 1 106 ? -5.893 1.726 13.582 1.00 90.56 106 SER A C 1
ATOM 884 O O . SER A 1 106 ? -6.675 1.391 12.691 1.00 90.56 106 SER A O 1
ATOM 886 N N . ALA A 1 107 ? -6.308 2.246 14.742 1.00 89.44 107 ALA A N 1
ATOM 887 C CA . ALA A 1 107 ? -7.716 2.412 15.094 1.00 89.44 107 ALA A CA 1
ATOM 888 C C . ALA A 1 107 ? -8.448 3.336 14.107 1.00 89.44 107 ALA A C 1
ATOM 890 O O . ALA A 1 107 ? -9.543 3.025 13.639 1.00 89.44 107 AL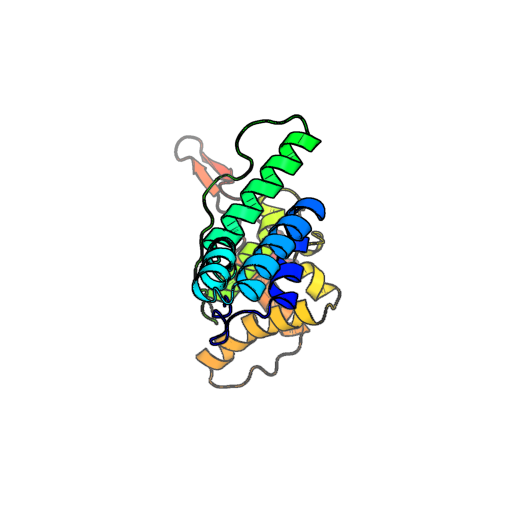A A O 1
ATOM 891 N N . TYR A 1 108 ? -7.815 4.448 13.715 1.00 87.75 108 TYR A N 1
ATOM 892 C CA . TYR A 1 108 ? -8.341 5.348 12.688 1.00 87.75 108 TYR A CA 1
ATOM 893 C C . TYR A 1 108 ? -8.618 4.608 11.371 1.00 87.75 108 TYR A C 1
ATOM 895 O O . TYR A 1 108 ? -9.680 4.795 10.776 1.00 87.75 108 TYR A O 1
ATOM 903 N N . ILE A 1 109 ? -7.674 3.777 10.909 1.00 91.62 109 ILE A N 1
ATOM 904 C CA . ILE A 1 109 ? -7.799 3.023 9.655 1.00 91.62 109 ILE A CA 1
ATOM 905 C C . ILE A 1 109 ? -8.949 2.022 9.739 1.00 91.62 109 ILE A C 1
ATOM 907 O O . ILE A 1 109 ? -9.774 1.977 8.823 1.00 91.62 109 ILE A O 1
ATOM 911 N N . ASP A 1 110 ? -9.033 1.267 10.833 1.00 93.06 110 ASP A N 1
ATOM 912 C CA . ASP A 1 110 ? -10.083 0.268 11.035 1.00 93.06 110 ASP A CA 1
ATOM 913 C C . ASP A 1 110 ? -11.486 0.898 11.130 1.00 93.06 110 ASP A C 1
ATOM 915 O O . ASP A 1 110 ? -12.465 0.276 10.719 1.00 93.06 110 ASP A O 1
ATOM 919 N N . LEU A 1 111 ? -11.595 2.157 11.572 1.00 91.06 111 LEU A N 1
ATOM 920 C CA . LEU A 1 111 ? -12.854 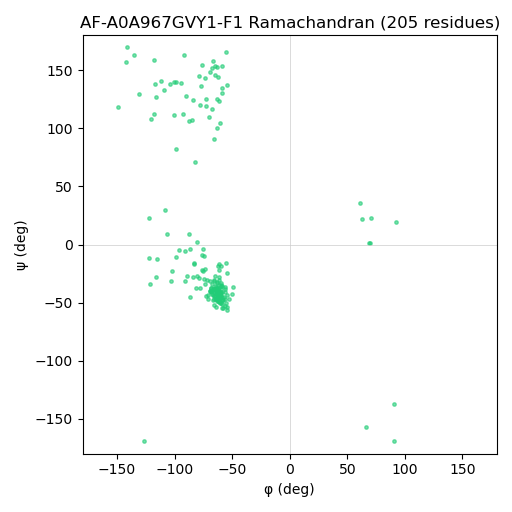2.915 11.623 1.00 91.06 111 LEU A CA 1
ATOM 921 C C . LEU A 1 111 ? -13.263 3.596 10.315 1.00 91.06 111 LEU A C 1
ATOM 923 O O . LEU A 1 111 ? -14.421 3.997 10.176 1.00 91.06 111 LEU A O 1
ATOM 927 N N . ASN A 1 112 ? -12.358 3.761 9.348 1.00 91.44 112 ASN A N 1
ATOM 928 C CA . ASN A 1 112 ? -12.682 4.403 8.070 1.00 91.44 112 ASN A CA 1
ATOM 929 C C . ASN A 1 112 ? -13.941 3.852 7.371 1.00 91.44 112 ASN A C 1
ATOM 931 O O . ASN A 1 112 ? -14.723 4.671 6.885 1.00 91.44 112 ASN A O 1
ATOM 935 N N . PRO A 1 113 ? -14.202 2.529 7.307 1.00 92.38 113 PRO A N 1
ATOM 936 C CA . PRO A 1 113 ? -15.429 2.027 6.690 1.00 92.38 113 PRO A CA 1
ATOM 937 C C . PRO A 1 113 ? -16.702 2.430 7.451 1.00 92.38 113 PRO A C 1
ATOM 939 O O . PRO A 1 113 ? -17.732 2.639 6.812 1.00 92.38 113 PRO A O 1
ATOM 942 N N . VAL A 1 114 ? -16.638 2.604 8.776 1.00 89.50 114 VAL A N 1
ATOM 943 C CA . VAL A 1 114 ? -17.760 3.138 9.571 1.00 89.50 114 VAL A CA 1
ATOM 944 C C . VAL A 1 114 ? -17.963 4.619 9.284 1.00 89.50 114 VAL A C 1
ATOM 946 O O . VAL A 1 114 ? -19.066 5.056 8.964 1.00 89.50 114 VAL A O 1
ATOM 949 N N . ARG A 1 115 ? -16.871 5.388 9.280 1.00 85.19 115 ARG A N 1
ATOM 950 C CA . ARG A 1 115 ? -16.877 6.827 8.969 1.00 85.19 115 ARG A CA 1
ATOM 951 C C . ARG A 1 115 ? -17.412 7.127 7.574 1.00 85.19 115 ARG A C 1
ATOM 953 O O . ARG A 1 115 ? -18.141 8.096 7.386 1.00 85.19 115 ARG A O 1
ATOM 960 N N . ALA A 1 116 ? -17.083 6.274 6.610 1.00 88.19 116 ALA A N 1
ATOM 961 C CA . ALA A 1 116 ? -17.592 6.347 5.246 1.00 88.19 116 ALA A CA 1
ATOM 962 C C . ALA A 1 116 ? -19.051 5.863 5.109 1.00 88.19 116 ALA A C 1
ATOM 964 O O . ALA A 1 116 ? -19.611 5.937 4.018 1.00 88.19 116 ALA A O 1
ATOM 965 N N . GLY A 1 117 ? -19.673 5.359 6.184 1.00 89.88 117 GLY A N 1
ATOM 966 C CA . GLY A 1 117 ? -21.042 4.843 6.180 1.00 89.88 117 GLY A CA 1
ATOM 967 C C . GLY A 1 117 ? -21.213 3.523 5.425 1.00 89.88 117 GLY A C 1
ATOM 968 O O . GLY A 1 117 ? -22.311 3.234 4.962 1.00 89.88 117 GLY A O 1
ATOM 969 N N . ILE A 1 118 ? -20.139 2.743 5.259 1.00 93.50 118 ILE A N 1
ATOM 970 C CA . ILE A 1 118 ? -20.157 1.463 4.532 1.00 93.50 118 ILE A CA 1
ATOM 971 C C . ILE A 1 118 ? -20.677 0.335 5.433 1.00 93.50 118 ILE A C 1
ATOM 973 O O . ILE A 1 118 ? -21.385 -0.554 4.964 1.00 93.50 118 ILE A O 1
ATOM 977 N N . VAL A 1 119 ? -20.317 0.359 6.718 1.00 92.81 119 VAL A N 1
ATOM 978 C CA . VAL A 1 119 ? -20.774 -0.593 7.743 1.00 92.81 119 VAL A CA 1
ATOM 979 C C . VAL A 1 119 ? -21.001 0.136 9.065 1.00 92.81 119 VAL A C 1
ATOM 981 O O . VAL A 1 119 ? -20.386 1.164 9.308 1.00 92.81 119 VAL A O 1
ATOM 984 N N . GLU A 1 120 ? -21.825 -0.415 9.949 1.00 88.31 120 GLU A N 1
ATOM 985 C CA . GLU A 1 120 ? -22.018 0.121 11.312 1.00 88.31 120 GLU A CA 1
ATOM 986 C C . GLU A 1 120 ? -20.903 -0.315 12.273 1.00 88.31 120 GLU A C 1
ATOM 988 O O . GLU A 1 120 ? -20.585 0.376 13.231 1.00 88.31 120 GLU A O 1
ATOM 993 N N . ASN A 1 121 ? -20.280 -1.465 12.006 1.00 88.44 121 ASN A N 1
ATOM 994 C CA . ASN A 1 121 ? -19.261 -2.051 12.868 1.00 88.44 121 ASN A CA 1
ATOM 995 C C . ASN A 1 121 ? -18.029 -2.441 12.038 1.00 88.44 121 ASN A C 1
ATOM 997 O O . ASN A 1 121 ? -18.190 -3.165 11.045 1.00 88.44 121 ASN A O 1
ATOM 1001 N N . PRO A 1 122 ? -16.804 -2.041 12.435 1.00 91.69 122 PRO A N 1
ATOM 1002 C CA . PRO A 1 122 ? -15.596 -2.331 11.663 1.00 91.69 122 PRO A CA 1
ATOM 1003 C C . PRO A 1 122 ? -15.340 -3.839 11.512 1.00 91.69 122 PRO A C 1
ATOM 1005 O O . PRO A 1 122 ? -14.835 -4.270 10.477 1.00 91.69 122 PRO A O 1
ATOM 1008 N N . ALA A 1 123 ? -15.798 -4.672 12.458 1.00 93.62 123 ALA A N 1
ATOM 1009 C CA . ALA A 1 123 ? -15.725 -6.135 12.372 1.00 93.62 123 ALA A CA 1
ATOM 1010 C C . ALA A 1 123 ? -16.512 -6.727 11.188 1.00 93.62 123 ALA A C 1
ATOM 1012 O O . ALA A 1 123 ? -16.275 -7.871 10.804 1.00 93.62 123 ALA A O 1
ATOM 1013 N N . ARG A 1 124 ? -17.458 -5.975 10.607 1.00 93.94 124 ARG A N 1
ATOM 1014 C CA . ARG A 1 124 ? -18.249 -6.400 9.440 1.00 93.94 124 ARG A CA 1
ATOM 1015 C C . ARG A 1 124 ? -17.608 -6.004 8.109 1.00 93.94 124 ARG A C 1
ATOM 1017 O O . ARG A 1 124 ? -18.109 -6.397 7.057 1.00 93.94 124 ARG A O 1
ATOM 1024 N N . TYR A 1 125 ? -16.511 -5.244 8.121 1.00 94.88 125 TYR A N 1
ATOM 1025 C CA . TYR A 1 125 ? -15.825 -4.845 6.898 1.00 94.88 125 TYR A CA 1
ATOM 1026 C C . TYR A 1 125 ? -14.714 -5.832 6.545 1.00 94.88 125 TYR A C 1
ATOM 1028 O O . TYR A 1 125 ? -13.688 -5.906 7.210 1.00 94.88 125 TYR A O 1
ATOM 1036 N N . ARG A 1 126 ? -14.885 -6.574 5.447 1.00 92.19 126 ARG A N 1
ATOM 1037 C CA . ARG A 1 126 ? -13.950 -7.645 5.052 1.00 92.19 126 ARG A CA 1
ATOM 1038 C C . ARG A 1 126 ? -12.513 -7.195 4.754 1.00 92.19 126 ARG A C 1
ATOM 1040 O O . ARG A 1 126 ? -11.639 -8.043 4.672 1.00 92.19 126 ARG A O 1
ATOM 1047 N N . TRP A 1 127 ? -12.286 -5.901 4.527 1.00 92.44 127 TRP A N 1
ATOM 1048 C CA . TRP A 1 127 ? -10.968 -5.325 4.228 1.00 92.44 127 TRP A CA 1
ATOM 1049 C C . TRP A 1 127 ? -10.421 -4.501 5.405 1.00 92.44 127 TRP A C 1
ATOM 1051 O O . TRP A 1 127 ? -9.730 -3.505 5.204 1.00 92.44 127 TRP A O 1
ATOM 1061 N N . CYS A 1 128 ? -10.798 -4.874 6.629 1.00 92.38 128 CYS A N 1
ATOM 1062 C CA . CYS A 1 128 ? -10.365 -4.253 7.878 1.00 92.38 128 CYS A CA 1
ATOM 1063 C C . CYS A 1 128 ? -9.426 -5.207 8.626 1.00 92.38 128 CYS A C 1
ATOM 1065 O O . CYS A 1 128 ? -9.746 -6.387 8.790 1.00 92.38 128 CYS A O 1
ATOM 1067 N N . GLY A 1 129 ? -8.286 -4.693 9.101 1.00 93.25 129 GLY A N 1
ATOM 1068 C CA . GLY A 1 129 ? -7.305 -5.494 9.836 1.00 93.25 129 GLY A CA 1
ATOM 1069 C C . GLY A 1 129 ? -7.887 -6.024 11.144 1.00 93.25 129 GLY A C 1
ATOM 1070 O O . GLY A 1 129 ? -7.723 -7.200 11.465 1.00 93.25 129 GLY A O 1
ATOM 1071 N N . TYR A 1 130 ? -8.672 -5.199 11.842 1.00 94.38 130 TYR A N 1
ATOM 1072 C CA . TYR A 1 130 ? -9.417 -5.626 13.025 1.00 94.38 130 TYR A CA 1
ATOM 1073 C C . TYR A 1 130 ? -10.374 -6.795 12.739 1.00 94.38 130 TYR A C 1
ATOM 1075 O O . TYR A 1 130 ? -10.345 -7.798 13.456 1.00 94.38 130 TYR A O 1
ATOM 1083 N N . ALA A 1 131 ? -11.171 -6.726 11.667 1.00 95.06 131 ALA A N 1
ATOM 1084 C CA . ALA A 1 131 ? -12.075 -7.817 11.289 1.00 95.06 131 ALA A CA 1
ATOM 1085 C C . ALA A 1 131 ? -11.315 -9.126 11.000 1.00 95.06 131 ALA A C 1
ATOM 1087 O O . ALA A 1 131 ? -11.707 -10.196 11.473 1.00 95.06 131 ALA A O 1
ATOM 1088 N N . GLU A 1 132 ? -10.194 -9.046 10.274 1.00 96.25 132 GLU A N 1
ATOM 1089 C CA . GLU A 1 132 ? -9.334 -10.203 9.999 1.00 96.25 132 GLU A CA 1
ATOM 1090 C C . GLU A 1 132 ? -8.717 -10.804 11.273 1.00 96.25 132 GLU A C 1
ATOM 1092 O O . GLU A 1 132 ? -8.624 -12.030 11.415 1.00 96.25 132 GLU A O 1
ATOM 1097 N N . ALA A 1 133 ? -8.318 -9.962 12.226 1.00 95.50 133 ALA A N 1
ATOM 1098 C CA . ALA A 1 133 ? -7.722 -10.409 13.478 1.00 95.50 133 ALA A CA 1
ATOM 1099 C C . ALA A 1 133 ? -8.733 -11.151 14.373 1.00 95.50 133 ALA A C 1
ATOM 1101 O O . ALA A 1 133 ? -8.393 -12.174 14.986 1.00 95.50 133 ALA A O 1
ATOM 1102 N N . LEU A 1 134 ? -9.993 -10.692 14.394 1.00 94.19 134 LEU A N 1
ATOM 1103 C CA . LEU A 1 134 ? -11.085 -11.342 15.127 1.00 94.19 134 LEU A CA 1
ATOM 1104 C C . LEU A 1 134 ? -11.343 -12.771 14.637 1.00 94.19 134 LEU A C 1
ATOM 1106 O O . LEU A 1 134 ? -11.506 -13.674 15.457 1.00 94.19 134 LEU A O 1
ATOM 1110 N N . VAL A 1 135 ? -11.303 -13.001 13.320 1.00 94.50 135 VAL A N 1
ATOM 1111 C CA . VAL A 1 135 ? -11.473 -14.347 12.735 1.00 94.50 135 VAL A CA 1
ATOM 1112 C C . VAL A 1 135 ? -10.198 -15.198 12.781 1.00 94.50 135 VAL A C 1
ATOM 1114 O O . VAL A 1 135 ? -10.190 -16.332 12.310 1.00 94.50 135 VAL A O 1
ATOM 1117 N N . GLY A 1 136 ? -9.112 -14.680 13.361 1.00 93.69 136 GLY A N 1
ATOM 1118 C CA . GLY A 1 136 ? -7.911 -15.457 13.650 1.00 93.69 136 GLY A CA 1
ATOM 1119 C C . GLY A 1 136 ? -6.826 -15.447 12.584 1.00 93.69 136 GLY A C 1
ATOM 1120 O O . GLY A 1 136 ? -5.961 -16.321 12.603 1.00 93.69 136 GLY A O 1
ATOM 1121 N N . LYS A 1 137 ? -6.823 -14.476 11.664 1.00 95.75 137 LYS A N 1
ATOM 1122 C CA . LYS A 1 137 ? -5.729 -14.345 10.694 1.00 95.75 137 LYS A CA 1
ATOM 1123 C C . LYS A 1 137 ? -4.440 -13.930 11.406 1.00 95.75 137 LYS A C 1
ATOM 1125 O O . LYS A 1 137 ? -4.355 -12.835 11.957 1.00 95.75 137 LYS A O 1
ATOM 1130 N N . ALA A 1 138 ? -3.433 -14.804 11.363 1.00 94.69 138 ALA A N 1
ATOM 1131 C CA . ALA A 1 138 ? -2.167 -14.609 12.070 1.00 94.69 138 ALA A CA 1
ATOM 1132 C C . ALA A 1 138 ? -1.464 -13.270 11.749 1.00 94.69 138 ALA A C 1
ATOM 1134 O O . ALA A 1 138 ? -1.063 -12.604 12.700 1.00 94.69 138 ALA A O 1
ATOM 1135 N N . PRO A 1 139 ? -1.375 -12.802 10.483 1.00 94.75 139 PRO A N 1
ATOM 1136 C CA . PRO A 1 139 ? -0.742 -11.511 10.192 1.00 94.75 139 PRO A CA 1
ATOM 1137 C C . PRO A 1 139 ? -1.466 -10.322 10.836 1.00 94.75 139 PRO A C 1
ATOM 1139 O O . PRO A 1 139 ? -0.825 -9.418 11.364 1.00 94.75 139 PRO A O 1
ATOM 1142 N N . ALA A 1 140 ? -2.801 -10.341 10.833 1.00 94.12 140 ALA A N 1
ATOM 1143 C CA . ALA A 1 140 ? -3.609 -9.278 11.419 1.00 94.12 140 ALA A CA 1
ATOM 1144 C C . ALA A 1 140 ? -3.498 -9.259 12.953 1.00 94.12 140 ALA A C 1
ATOM 1146 O O . ALA A 1 140 ? -3.357 -8.191 13.547 1.00 94.12 140 ALA A O 1
ATOM 1147 N N . ARG A 1 141 ? -3.482 -10.440 13.592 1.00 93.50 141 ARG A N 1
ATOM 1148 C CA . ARG A 1 141 ? -3.230 -10.552 15.038 1.00 93.50 141 ARG A CA 1
ATOM 1149 C C . ARG A 1 141 ? -1.853 -10.024 15.419 1.00 93.50 141 ARG A C 1
ATOM 1151 O O . ARG A 1 141 ? -1.773 -9.177 16.297 1.00 93.50 141 ARG A O 1
ATOM 1158 N N . ALA A 1 142 ? -0.810 -10.440 14.700 1.00 91.12 142 ALA A N 1
ATOM 1159 C CA . ALA A 1 142 ? 0.555 -9.972 14.934 1.00 91.12 142 ALA A CA 1
ATOM 1160 C C . ALA A 1 142 ? 0.687 -8.444 14.780 1.00 91.12 142 ALA A C 1
ATOM 1162 O O . ALA A 1 142 ? 1.427 -7.807 15.526 1.00 91.12 142 ALA A O 1
ATOM 1163 N N . GLY A 1 143 ? -0.051 -7.839 13.840 1.00 90.56 143 GLY A N 1
ATOM 1164 C CA . GLY A 1 143 ? -0.103 -6.384 13.679 1.00 90.56 143 GLY A CA 1
ATOM 1165 C C . GLY A 1 143 ? -0.691 -5.670 14.899 1.00 90.56 143 GLY A C 1
ATOM 1166 O O . GLY A 1 143 ? -0.080 -4.734 15.411 1.00 90.56 143 GLY A O 1
ATOM 1167 N N . ILE A 1 144 ? -1.842 -6.140 15.397 1.00 90.00 144 ILE A N 1
ATOM 1168 C CA . ILE A 1 144 ? -2.468 -5.586 16.609 1.00 90.00 144 ILE A CA 1
ATOM 1169 C C . ILE A 1 144 ? -1.580 -5.823 17.833 1.00 90.00 144 ILE A C 1
ATOM 1171 O O . ILE A 1 144 ? -1.366 -4.898 18.610 1.00 90.00 144 ILE A O 1
ATOM 1175 N N . GLU A 1 145 ? -1.016 -7.023 17.985 1.00 89.00 145 GLU A N 1
ATOM 1176 C CA . GLU A 1 145 ? -0.078 -7.356 19.063 1.00 89.00 145 GLU A CA 1
ATOM 1177 C C . GLU A 1 145 ? 1.110 -6.390 19.078 1.00 89.00 145 GLU A C 1
ATOM 1179 O O . GLU A 1 145 ? 1.362 -5.763 20.102 1.00 89.00 145 GLU A O 1
ATOM 1184 N N . ARG A 1 146 ? 1.776 -6.172 17.937 1.00 86.88 146 ARG A N 1
ATOM 1185 C CA . ARG A 1 146 ? 2.896 -5.222 17.828 1.00 86.88 146 ARG A CA 1
ATOM 1186 C C . ARG A 1 146 ? 2.505 -3.825 18.315 1.00 86.88 146 ARG A C 1
ATOM 1188 O O . ARG A 1 146 ? 3.139 -3.265 19.206 1.00 86.88 146 ARG A O 1
ATOM 1195 N N . VAL A 1 147 ? 1.418 -3.290 17.765 1.00 86.31 147 VAL A N 1
ATOM 1196 C CA . VAL A 1 147 ? 0.940 -1.934 18.059 1.00 86.31 147 VAL A CA 1
ATOM 1197 C C . VAL A 1 147 ? 0.533 -1.783 19.538 1.00 86.31 147 VAL A C 1
ATOM 1199 O O . VAL A 1 147 ? 0.731 -0.723 20.150 1.00 86.31 147 VAL A O 1
ATOM 1202 N N . MET A 1 148 ? 0.026 -2.855 20.154 1.00 84.06 148 MET A N 1
ATOM 1203 C CA . MET A 1 148 ? -0.444 -2.871 21.542 1.00 84.06 148 MET A CA 1
ATOM 1204 C C . MET A 1 148 ? 0.634 -3.221 22.582 1.00 84.06 148 MET A C 1
ATOM 1206 O O . MET A 1 148 ? 0.553 -2.726 23.707 1.00 84.06 148 MET A O 1
ATOM 1210 N N . SER A 1 149 ? 1.678 -3.969 22.234 1.00 74.31 149 SER A N 1
ATOM 1211 C CA . SER A 1 149 ? 2.722 -4.387 23.183 1.00 74.31 149 SER A CA 1
ATOM 1212 C C . SER A 1 149 ? 3.826 -3.340 23.402 1.00 74.31 149 SER A C 1
ATOM 1214 O O . SER A 1 149 ? 4.400 -3.271 24.488 1.00 74.31 149 SER A O 1
ATOM 1216 N N . GLU A 1 150 ? 4.110 -2.476 22.424 1.00 65.81 150 GLU A N 1
ATOM 1217 C CA . GLU A 1 150 ? 5.304 -1.609 22.475 1.00 65.81 150 GLU A CA 1
ATOM 1218 C C . GLU A 1 150 ? 5.201 -0.418 23.459 1.00 65.81 150 GLU A C 1
ATOM 1220 O O . GLU A 1 150 ? 6.205 -0.029 24.053 1.00 65.81 150 GLU A O 1
ATOM 1225 N N . LEU A 1 151 ? 4.008 0.137 23.724 1.00 59.38 151 LEU A N 1
ATOM 1226 C CA . LEU A 1 151 ? 3.844 1.223 24.715 1.00 59.38 151 LEU A CA 1
ATOM 1227 C C . LEU A 1 151 ? 3.967 0.713 26.151 1.00 59.38 151 LEU A C 1
ATOM 1229 O O . LEU A 1 151 ? 4.453 1.441 27.005 1.00 59.38 151 LEU A O 1
ATOM 1233 N N . GLU A 1 152 ? 3.528 -0.516 26.434 1.00 58.16 152 GLU A N 1
ATOM 1234 C CA . GLU A 1 152 ? 3.692 -1.098 27.769 1.00 58.16 152 GLU A CA 1
ATOM 1235 C C . GLU A 1 152 ? 5.159 -1.374 28.054 1.00 58.16 152 GLU A C 1
ATOM 1237 O O . GLU A 1 152 ? 5.640 -1.068 29.144 1.00 58.16 152 GLU A O 1
ATOM 1242 N N . GLN A 1 153 ? 5.890 -1.877 27.059 1.00 58.50 153 GLN A N 1
ATOM 1243 C CA . GLN A 1 153 ? 7.326 -2.066 27.181 1.00 58.50 153 GLN A CA 1
ATOM 1244 C C . GLN A 1 153 ? 8.056 -0.728 27.360 1.00 58.50 153 GLN A C 1
ATOM 1246 O O . GLN A 1 153 ? 8.942 -0.636 28.206 1.00 58.50 153 GLN A O 1
ATOM 1251 N N . TRP A 1 154 ? 7.655 0.325 26.639 1.00 55.47 154 TRP A N 1
ATOM 1252 C CA . TRP A 1 154 ? 8.213 1.670 26.815 1.00 55.47 154 TRP A CA 1
ATOM 1253 C C . TRP A 1 154 ? 7.855 2.300 28.174 1.00 55.47 154 TRP A C 1
ATOM 1255 O O . TRP A 1 154 ? 8.719 2.873 28.830 1.00 55.47 154 TRP A O 1
ATOM 1265 N N . ALA A 1 155 ? 6.606 2.166 28.628 1.00 58.03 155 ALA A N 1
ATOM 1266 C CA . ALA A 1 155 ? 6.122 2.782 29.865 1.00 58.03 155 ALA A CA 1
ATOM 1267 C C . ALA A 1 155 ? 6.544 2.024 31.135 1.00 58.03 155 ALA A C 1
ATOM 1269 O O . ALA A 1 155 ? 6.668 2.633 32.195 1.00 58.03 155 ALA A O 1
ATOM 1270 N N . THR A 1 156 ? 6.739 0.703 31.056 1.00 62.53 156 THR A N 1
ATOM 1271 C CA . THR A 1 156 ? 6.963 -0.156 32.237 1.00 62.53 156 THR A CA 1
ATOM 1272 C C . THR A 1 156 ? 8.270 -0.949 32.203 1.00 62.53 156 THR A C 1
ATOM 1274 O O . THR A 1 156 ? 8.645 -1.545 33.214 1.00 62.53 156 THR A O 1
ATOM 1277 N N . GLY A 1 157 ? 8.965 -0.999 31.062 1.00 58.09 157 GLY A N 1
ATOM 1278 C CA . GLY A 1 157 ? 10.193 -1.780 30.879 1.00 58.09 157 GLY A CA 1
ATOM 1279 C C . GLY A 1 157 ? 9.996 -3.302 30.864 1.00 58.09 157 GLY A C 1
ATOM 1280 O O . GLY A 1 157 ? 10.975 -4.036 30.741 1.00 58.09 157 GLY A O 1
ATOM 1281 N N . ARG A 1 158 ? 8.759 -3.805 30.993 1.00 53.38 158 ARG A N 1
ATOM 1282 C CA . ARG A 1 158 ? 8.453 -5.244 31.017 1.00 53.38 158 ARG A CA 1
ATOM 1283 C C . ARG A 1 158 ? 7.943 -5.714 29.650 1.00 53.38 158 ARG A C 1
ATOM 1285 O O . ARG A 1 158 ? 7.146 -5.006 29.038 1.00 53.38 158 ARG A O 1
ATOM 1292 N N . PRO A 1 159 ? 8.351 -6.902 29.166 1.00 56.03 159 PRO A N 1
ATOM 1293 C CA . PRO A 1 159 ? 7.712 -7.501 28.003 1.00 56.03 159 PRO A CA 1
ATOM 1294 C C . PRO A 1 159 ? 6.244 -7.794 28.334 1.00 56.03 159 PRO A C 1
ATOM 1296 O O . PRO A 1 159 ? 5.941 -8.470 29.321 1.00 56.03 159 PRO A O 1
ATOM 1299 N N . ALA A 1 160 ? 5.342 -7.267 27.509 1.00 57.94 160 ALA A N 1
ATOM 1300 C CA . ALA A 1 160 ? 3.909 -7.484 27.619 1.00 57.94 160 ALA A CA 1
ATOM 1301 C C . ALA A 1 160 ? 3.587 -8.963 27.346 1.00 57.94 160 ALA A C 1
ATOM 1303 O O . ALA A 1 160 ? 3.375 -9.373 26.208 1.00 57.94 160 ALA A O 1
ATOM 1304 N N . THR A 1 161 ? 3.562 -9.796 28.387 1.00 63.25 161 THR A N 1
ATOM 1305 C CA . THR A 1 161 ? 3.006 -11.156 28.310 1.00 63.25 161 THR A CA 1
ATOM 1306 C C . THR A 1 161 ? 1.495 -11.058 28.480 1.00 63.25 161 THR A C 1
ATOM 1308 O O . THR A 1 161 ? 0.946 -11.399 29.522 1.00 63.25 161 THR A O 1
ATOM 1311 N N . ARG A 1 162 ? 0.818 -10.522 27.461 1.00 73.94 162 ARG A N 1
ATOM 1312 C CA . ARG A 1 162 ? -0.642 -10.385 27.450 1.00 73.94 162 ARG A CA 1
ATOM 1313 C C . ARG A 1 162 ? -1.254 -11.434 26.544 1.00 73.94 162 ARG A C 1
ATOM 1315 O O . ARG A 1 162 ? -0.743 -11.724 25.463 1.00 73.94 162 ARG A O 1
ATOM 1322 N N . SER A 1 163 ? -2.354 -12.023 26.990 1.00 87.25 163 SER A N 1
ATOM 1323 C CA . SER A 1 163 ? -3.132 -12.916 26.144 1.00 87.25 163 SER A CA 1
ATOM 1324 C C . SER A 1 163 ? -3.775 -12.124 25.003 1.00 87.25 163 SER A C 1
ATOM 1326 O O . SER A 1 163 ? -4.137 -10.957 25.160 1.00 87.25 163 SER A O 1
ATOM 1328 N N . TRP A 1 164 ? -4.009 -12.782 23.863 1.00 87.62 164 TRP A N 1
ATOM 1329 C CA . TRP A 1 164 ? -4.761 -12.193 22.746 1.00 87.62 164 TRP A CA 1
ATOM 1330 C C . TRP A 1 164 ? -6.095 -11.571 23.196 1.00 87.62 164 TRP A C 1
ATOM 1332 O O . TRP A 1 164 ? -6.500 -10.526 22.694 1.00 87.62 164 TRP A O 1
ATOM 1342 N N . ARG A 1 165 ? -6.770 -12.202 24.169 1.00 88.75 165 ARG A N 1
ATOM 1343 C CA . ARG A 1 165 ? -8.052 -11.731 24.708 1.00 88.75 165 ARG A CA 1
ATOM 1344 C C . ARG A 1 165 ? -7.926 -10.372 25.401 1.00 88.75 165 ARG A C 1
ATOM 1346 O O . ARG A 1 165 ? -8.815 -9.546 25.243 1.00 88.75 165 ARG A O 1
ATOM 1353 N N . GLU A 1 166 ? -6.848 -10.145 26.143 1.00 85.94 166 GLU A N 1
ATOM 1354 C CA . GLU A 1 166 ? -6.598 -8.863 26.813 1.00 85.94 166 GLU A CA 1
ATOM 1355 C C . GLU A 1 166 ? -6.200 -7.788 25.801 1.00 85.94 166 GLU A C 1
ATOM 1357 O O . GLU A 1 166 ? -6.745 -6.690 25.821 1.00 85.94 166 GLU A O 1
ATOM 1362 N N . LEU A 1 167 ? -5.316 -8.124 24.856 1.00 88.00 167 LEU A N 1
ATOM 1363 C CA . LEU A 1 167 ? -4.856 -7.180 23.834 1.00 88.00 167 LEU A CA 1
ATOM 1364 C C . LEU A 1 167 ? -5.998 -6.669 22.955 1.00 88.00 167 LEU A C 1
ATOM 1366 O O . LEU A 1 167 ? -6.082 -5.473 22.681 1.00 88.00 167 LEU A O 1
ATOM 1370 N N . ILE A 1 168 ? -6.893 -7.562 22.521 1.00 89.75 168 ILE A N 1
ATOM 1371 C CA . ILE A 1 168 ? -8.019 -7.164 21.673 1.00 89.75 168 ILE A CA 1
ATOM 1372 C C . ILE A 1 168 ? -9.074 -6.367 22.446 1.00 89.75 168 ILE A C 1
ATOM 1374 O O . ILE A 1 168 ? -9.725 -5.514 21.850 1.00 89.75 168 ILE A O 1
ATOM 1378 N N . ALA A 1 169 ? -9.239 -6.614 23.750 1.00 87.25 169 ALA A N 1
ATOM 1379 C CA . ALA A 1 169 ? -10.130 -5.825 24.598 1.00 87.25 169 ALA A CA 1
ATOM 1380 C C . ALA A 1 169 ? -9.621 -4.382 24.724 1.00 87.25 169 ALA A C 1
ATOM 1382 O O . ALA A 1 169 ? -10.367 -3.443 24.462 1.00 87.25 169 ALA A O 1
ATOM 1383 N N . ASP A 1 170 ? -8.331 -4.194 24.996 1.00 84.81 170 ASP A N 1
ATOM 1384 C CA . ASP A 1 170 ? -7.736 -2.857 25.068 1.00 84.81 170 ASP A CA 1
ATOM 1385 C C . ASP A 1 170 ? -7.730 -2.152 23.707 1.00 84.81 170 ASP A C 1
ATOM 1387 O O . ASP A 1 170 ? -7.988 -0.950 23.620 1.00 84.81 170 ASP A O 1
ATOM 1391 N N . TYR A 1 171 ? -7.480 -2.892 22.622 1.00 88.62 171 TYR A N 1
ATOM 1392 C CA . TYR A 1 171 ? -7.566 -2.329 21.277 1.00 88.62 171 TYR A CA 1
ATOM 1393 C C . TYR A 1 171 ? -8.988 -1.862 20.955 1.00 88.62 171 TYR A C 1
ATOM 1395 O O . TYR A 1 171 ? -9.147 -0.814 20.340 1.00 88.62 171 TYR A O 1
ATOM 1403 N N . ARG A 1 172 ? -10.026 -2.592 21.397 1.00 88.19 172 ARG A N 1
ATOM 1404 C CA . ARG A 1 172 ? -11.427 -2.160 21.256 1.00 88.19 172 ARG A CA 1
ATOM 1405 C C . ARG A 1 172 ? -11.701 -0.864 21.992 1.00 88.19 172 ARG A C 1
ATOM 1407 O O . ARG A 1 172 ? -12.385 -0.022 21.424 1.00 88.19 172 ARG A O 1
ATOM 1414 N N . VAL A 1 173 ? -11.162 -0.698 23.202 1.00 83.44 173 VAL A N 1
ATOM 1415 C CA . VAL A 1 173 ? -11.289 0.569 23.930 1.00 83.44 173 VAL A CA 1
ATOM 1416 C C . VAL A 1 173 ? -10.771 1.689 23.041 1.00 83.44 173 VAL A C 1
ATOM 1418 O O . VAL A 1 173 ? -11.557 2.548 22.681 1.00 83.44 173 VAL A O 1
ATOM 1421 N N . ILE A 1 174 ? -9.526 1.610 22.559 1.00 82.12 174 ILE A N 1
ATOM 1422 C CA . ILE A 1 174 ? -8.942 2.627 21.663 1.00 82.12 174 ILE A CA 1
ATOM 1423 C C . ILE A 1 174 ? -9.790 2.816 20.393 1.00 82.12 174 ILE A C 1
ATOM 1425 O O . ILE A 1 174 ? -10.067 3.942 19.986 1.00 82.12 174 ILE A O 1
ATOM 1429 N N . LEU A 1 175 ? -10.228 1.720 19.770 1.00 83.19 175 LEU A N 1
ATOM 1430 C CA . LEU A 1 175 ? -11.018 1.734 18.539 1.00 83.19 175 LEU A CA 1
ATOM 1431 C C . LEU A 1 175 ? -12.360 2.452 18.710 1.00 83.19 175 LEU A C 1
ATOM 1433 O O . LEU A 1 175 ? -12.813 3.100 17.774 1.00 83.19 175 LEU A O 1
ATOM 1437 N N . TYR A 1 176 ? -13.001 2.351 19.871 1.00 76.88 176 TYR A N 1
ATOM 1438 C CA . TYR A 1 176 ? -14.321 2.936 20.089 1.00 76.88 176 TYR A CA 1
ATOM 1439 C C . TYR A 1 176 ? -14.294 4.251 20.887 1.00 76.88 176 TYR A C 1
ATOM 1441 O O . TYR A 1 176 ? -15.193 5.060 20.688 1.00 76.88 176 TYR A O 1
ATOM 1449 N N . THR A 1 177 ? -13.261 4.531 21.694 1.00 68.50 177 THR A N 1
ATOM 1450 C CA . THR A 1 177 ? -13.110 5.813 22.415 1.00 68.50 177 THR A CA 1
ATOM 1451 C C . THR A 1 177 ? -12.412 6.890 21.582 1.00 68.50 177 THR A C 1
ATOM 1453 O O . THR A 1 177 ? -12.920 8.004 21.478 1.00 68.50 177 THR A O 1
ATOM 1456 N N . ASP A 1 178 ? -11.311 6.584 20.881 1.00 58.97 178 ASP A N 1
ATOM 1457 C CA . ASP A 1 178 ? -10.694 7.545 19.938 1.00 58.97 178 ASP A CA 1
ATOM 1458 C C . ASP A 1 178 ? -11.497 7.653 18.621 1.00 58.97 178 ASP A C 1
ATOM 1460 O O . ASP A 1 178 ? -11.256 8.521 17.768 1.00 58.97 178 ASP A O 1
ATOM 1464 N N . GLY A 1 179 ? -12.473 6.756 18.453 1.00 52.25 179 GLY A N 1
ATOM 1465 C CA . GLY A 1 179 ? -13.434 6.708 17.360 1.00 52.25 179 GLY A CA 1
ATOM 1466 C C . GLY A 1 179 ? -14.691 7.549 17.546 1.00 52.25 179 GLY A C 1
ATOM 1467 O O . GLY A 1 179 ? -15.486 7.601 16.604 1.00 52.25 179 GLY A O 1
ATOM 1468 N N . GLU A 1 180 ? -14.859 8.192 18.705 1.00 50.50 180 GLU A N 1
ATOM 1469 C CA . GLU A 1 180 ? -16.080 8.914 19.061 1.00 50.50 180 GLU A CA 1
ATOM 1470 C C . GLU A 1 180 ? -16.489 9.960 18.017 1.00 50.50 180 GLU A C 1
ATOM 1472 O O . GLU A 1 180 ? -15.683 10.733 17.478 1.00 50.50 180 GLU A O 1
ATOM 1477 N N . GLU A 1 181 ? -17.792 9.975 17.749 1.00 51.25 181 GLU A N 1
ATOM 1478 C CA . GLU A 1 181 ? -18.469 10.985 16.953 1.00 51.25 181 GLU A CA 1
ATOM 1479 C C . GLU A 1 181 ? -18.291 12.359 17.608 1.00 51.25 181 GLU A C 1
ATOM 1481 O O . GLU A 1 181 ? -18.908 12.687 18.618 1.00 51.25 181 GLU A O 1
ATOM 1486 N N . ARG A 1 182 ? -17.419 13.194 17.035 1.00 51.28 182 ARG A N 1
ATOM 1487 C CA . ARG A 1 182 ? -17.326 14.599 17.438 1.00 51.28 182 ARG A CA 1
ATOM 1488 C C . ARG A 1 182 ? -18.377 15.386 16.668 1.00 51.28 182 ARG A C 1
ATOM 1490 O O . ARG A 1 182 ? -18.216 15.614 15.469 1.00 51.28 182 ARG A O 1
ATOM 1497 N N . GLY A 1 183 ? -19.442 15.797 17.349 1.00 48.28 183 GLY A N 1
ATOM 1498 C CA . GLY A 1 183 ? -20.384 16.789 16.836 1.00 48.28 183 GLY A CA 1
ATOM 1499 C C . GLY A 1 183 ? -19.829 18.210 16.974 1.00 48.28 183 GLY A C 1
ATOM 1500 O O . GLY A 1 183 ? -19.131 18.515 17.942 1.00 48.28 183 GLY A O 1
ATOM 1501 N N . ARG A 1 184 ? -20.133 19.098 16.020 1.00 42.25 184 ARG A N 1
ATOM 1502 C CA . ARG A 1 184 ? -20.122 20.545 16.286 1.00 42.25 184 ARG A CA 1
ATOM 1503 C C . ARG A 1 184 ? -21.524 20.895 16.742 1.00 42.25 184 ARG A C 1
ATOM 1505 O O . ARG A 1 184 ? -22.488 20.580 16.052 1.00 42.25 184 ARG A O 1
ATOM 1512 N N . GLN A 1 185 ? -21.623 21.553 17.885 1.00 44.47 185 GLN A N 1
ATOM 1513 C CA . GLN A 1 185 ? -22.862 22.205 18.263 1.00 44.47 185 GLN A CA 1
ATOM 1514 C C . GLN A 1 185 ? -22.951 23.508 17.467 1.00 44.47 185 GLN A C 1
ATOM 1516 O O . GLN A 1 185 ? -22.050 24.343 17.548 1.00 44.47 185 GLN A O 1
ATOM 1521 N N . ASP A 1 186 ? -23.990 23.655 16.651 1.00 49.41 186 ASP A N 1
ATOM 1522 C CA . ASP A 1 186 ? -24.293 24.931 16.014 1.00 49.41 186 ASP A CA 1
ATOM 1523 C C . ASP A 1 186 ? 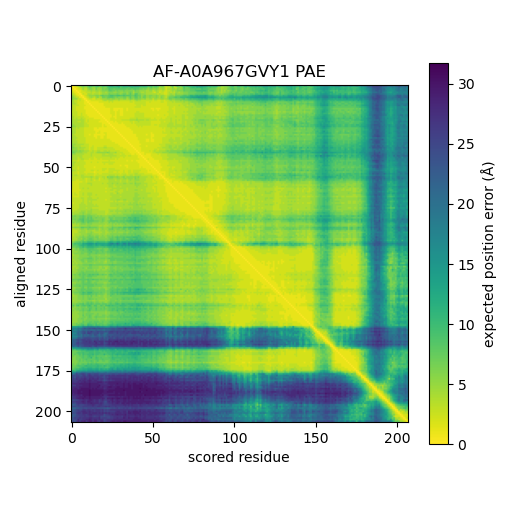-24.798 25.900 17.095 1.00 49.41 186 ASP A C 1
ATOM 1525 O O . ASP A 1 186 ? -25.894 25.742 17.638 1.00 49.41 186 ASP A O 1
ATOM 1529 N N . GLU A 1 187 ? -23.980 26.906 17.417 1.00 50.19 187 GLU A N 1
ATOM 1530 C CA . GLU A 1 187 ? -24.257 27.921 18.442 1.00 50.19 187 GLU A CA 1
ATOM 1531 C C . GLU A 1 187 ? -25.537 28.736 18.164 1.00 50.19 187 GLU A C 1
ATOM 1533 O O . GLU A 1 187 ? -26.085 29.343 19.084 1.00 50.19 187 GLU A O 1
ATOM 1538 N N . ARG A 1 188 ? -26.055 28.745 16.922 1.00 51.28 188 ARG A N 1
ATOM 1539 C CA . ARG A 1 188 ? -27.293 29.456 16.548 1.00 51.28 188 ARG A CA 1
ATOM 1540 C C . ARG A 1 188 ? -28.560 28.620 16.666 1.00 51.28 188 ARG A C 1
ATOM 1542 O O . ARG A 1 188 ? -29.624 29.195 16.884 1.00 51.28 188 ARG A O 1
ATOM 1549 N N . THR A 1 189 ? -28.481 27.311 16.454 1.00 62.03 189 THR A N 1
ATOM 1550 C CA . THR A 1 189 ? -29.668 26.438 16.360 1.00 62.03 189 THR A CA 1
ATOM 1551 C C . THR A 1 189 ? -29.748 25.411 17.487 1.00 62.03 189 THR A C 1
ATOM 1553 O O . THR A 1 189 ? -30.794 24.791 17.671 1.00 62.03 189 THR A O 1
ATOM 1556 N N . GLY A 1 190 ? -28.663 25.226 18.250 1.00 54.47 190 GLY A N 1
ATOM 1557 C CA . GLY A 1 190 ? -28.552 24.201 19.288 1.00 54.47 190 GLY A CA 1
ATOM 1558 C C . GLY A 1 190 ? -28.501 22.771 18.739 1.00 54.47 190 GLY A C 1
ATOM 1559 O O . GLY A 1 190 ? -28.428 21.825 19.524 1.00 54.47 190 GLY A O 1
ATOM 1560 N N . GLN A 1 191 ? -28.534 22.596 17.413 1.00 45.97 191 GLN A N 1
ATOM 1561 C CA . GLN A 1 191 ? -28.449 21.290 16.773 1.00 45.97 191 GLN A CA 1
ATOM 1562 C C . GLN A 1 191 ? -27.001 20.794 16.779 1.00 45.97 191 GLN A C 1
ATOM 1564 O O . GLN A 1 191 ? -26.056 21.539 16.517 1.00 45.97 191 GLN A O 1
ATOM 1569 N N . VAL A 1 192 ? -26.832 19.513 17.101 1.00 50.34 192 VAL A N 1
ATOM 1570 C CA . VAL A 1 192 ? -25.547 18.823 16.998 1.00 50.34 192 VAL A CA 1
ATOM 1571 C C . VAL A 1 192 ? -25.441 18.281 15.578 1.00 50.34 192 VAL A C 1
ATOM 1573 O O . VAL A 1 192 ? -26.110 17.309 15.233 1.00 50.34 192 VAL A O 1
ATOM 1576 N N . GLU A 1 193 ? -24.613 18.907 14.744 1.00 45.16 193 GLU A N 1
ATOM 1577 C CA . GLU A 1 193 ? -24.236 18.324 13.458 1.00 45.16 193 GLU A CA 1
ATOM 1578 C C . GLU A 1 193 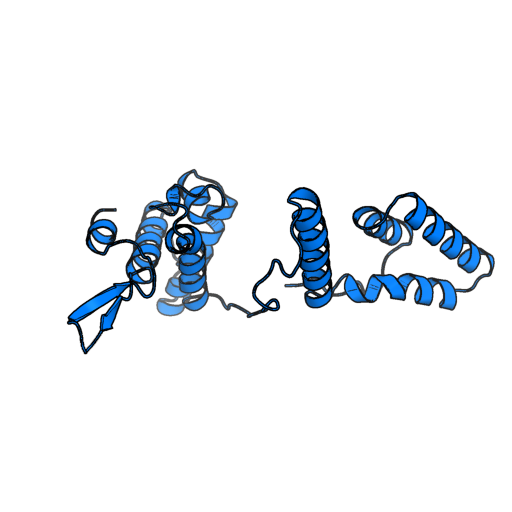? -23.076 17.350 13.674 1.00 45.16 193 GLU A C 1
ATOM 1580 O O . GLU A 1 193 ? -22.019 17.707 14.205 1.00 45.16 193 GLU A O 1
ATOM 1585 N N . ALA A 1 194 ? -23.265 16.104 13.242 1.00 46.88 194 ALA A N 1
ATOM 1586 C CA . ALA A 1 194 ? -22.224 15.088 13.215 1.00 46.88 194 ALA A CA 1
ATOM 1587 C C . ALA A 1 194 ? -21.091 15.511 12.264 1.00 46.88 194 ALA A C 1
ATOM 1589 O O . ALA A 1 194 ? -21.190 15.344 11.048 1.00 46.88 194 ALA A O 1
ATOM 1590 N N . VAL A 1 195 ? -19.983 16.040 12.795 1.00 48.84 195 VAL A N 1
ATOM 1591 C CA . VAL A 1 195 ? -18.817 16.410 11.968 1.00 48.84 195 VAL A CA 1
ATOM 1592 C C . VAL A 1 195 ? -18.047 15.156 11.537 1.00 48.84 195 VAL A C 1
ATOM 1594 O O . VAL A 1 195 ? -17.338 15.178 10.529 1.00 48.84 195 VAL A O 1
ATOM 1597 N N . ARG A 1 196 ? -18.183 14.042 12.273 1.00 51.78 196 ARG A N 1
ATOM 1598 C CA . ARG A 1 196 ? -17.578 12.737 11.954 1.00 51.78 196 ARG A CA 1
ATOM 1599 C C . ARG A 1 196 ? -18.463 11.596 12.452 1.00 51.78 196 ARG A C 1
ATOM 1601 O O . ARG A 1 196 ? -18.607 11.459 13.657 1.00 51.78 196 ARG A O 1
ATOM 1608 N N . ARG A 1 197 ? -18.971 10.737 11.560 1.00 55.22 197 ARG A N 1
ATOM 1609 C CA . ARG A 1 197 ? -19.664 9.496 11.964 1.00 55.22 197 ARG A CA 1
ATOM 1610 C C . ARG A 1 197 ? -18.703 8.592 12.744 1.00 55.22 197 ARG A C 1
ATOM 1612 O O . ARG A 1 197 ? -17.635 8.264 12.230 1.00 55.22 197 ARG A O 1
ATOM 1619 N N . GLY A 1 198 ? -19.069 8.216 13.961 1.00 57.16 198 GLY A N 1
ATOM 1620 C CA . GLY A 1 198 ? -18.313 7.317 14.835 1.00 57.16 198 GLY A CA 1
ATOM 1621 C C . GLY A 1 198 ? -19.182 6.155 15.307 1.00 57.16 198 GLY A C 1
ATOM 1622 O O . GLY A 1 198 ? -20.275 5.946 14.789 1.00 57.16 198 GLY A O 1
ATOM 1623 N N . VAL A 1 199 ? -18.688 5.401 16.284 1.00 54.84 199 VAL A N 1
ATOM 1624 C CA . VAL A 1 199 ? -19.501 4.430 17.034 1.00 54.84 199 VAL A CA 1
ATOM 1625 C C . VAL A 1 199 ? -20.007 5.131 18.292 1.00 54.84 199 VAL A C 1
ATOM 1627 O O . VAL A 1 199 ? -19.270 5.919 18.885 1.00 54.84 199 VAL A O 1
ATOM 1630 N N . SER A 1 200 ? -21.267 4.905 18.668 1.00 51.84 200 SER A N 1
ATOM 1631 C CA . SER A 1 200 ? -21.866 5.572 19.831 1.00 51.84 200 SER A CA 1
ATOM 1632 C C . SER A 1 200 ? -21.172 5.157 21.140 1.00 51.84 200 SER A C 1
ATOM 1634 O O . SER A 1 200 ? -20.764 4.003 21.282 1.00 51.84 200 SER A O 1
ATOM 1636 N N . GLN A 1 201 ? -21.059 6.068 22.119 1.00 45.34 201 GLN A N 1
ATOM 1637 C CA . GLN A 1 201 ? -20.501 5.745 23.447 1.00 45.34 201 GLN A CA 1
ATOM 1638 C C . GLN A 1 201 ? -21.257 4.585 24.121 1.00 45.34 201 GLN A C 1
ATOM 1640 O O . GLN A 1 201 ? -20.644 3.723 24.747 1.00 45.34 201 GLN A O 1
ATOM 1645 N N . ASP A 1 202 ? -22.577 4.511 23.932 1.00 45.19 202 ASP A N 1
ATOM 1646 C CA . ASP A 1 202 ? -23.404 3.422 24.458 1.00 45.19 202 ASP A CA 1
ATOM 1647 C C . ASP A 1 202 ? -23.077 2.058 23.826 1.00 45.19 202 ASP A C 1
ATOM 1649 O O . ASP A 1 202 ? -23.192 1.035 24.499 1.00 45.19 202 ASP A O 1
ATOM 1653 N N . GLU A 1 203 ? -22.656 2.008 22.559 1.00 51.12 203 GLU A N 1
ATOM 1654 C CA . GLU A 1 203 ? -22.146 0.780 21.930 1.00 51.12 203 GLU A CA 1
ATOM 1655 C C . GLU A 1 203 ? -20.710 0.470 22.348 1.00 51.12 203 GLU A C 1
ATOM 1657 O O . GLU A 1 203 ? -20.389 -0.697 22.569 1.00 51.12 203 GLU A O 1
ATOM 1662 N N . ALA A 1 204 ? -19.865 1.492 22.507 1.00 45.62 204 ALA A N 1
ATOM 1663 C CA . ALA A 1 204 ? -18.480 1.344 22.952 1.00 45.62 204 ALA A CA 1
ATOM 1664 C C . ALA A 1 204 ? -18.381 0.677 24.336 1.00 45.62 204 ALA A C 1
ATOM 1666 O O . ALA A 1 204 ? -17.476 -0.117 24.574 1.00 45.62 204 ALA A O 1
ATOM 1667 N N . VAL A 1 205 ? -19.332 0.970 25.230 1.00 42.47 205 VAL A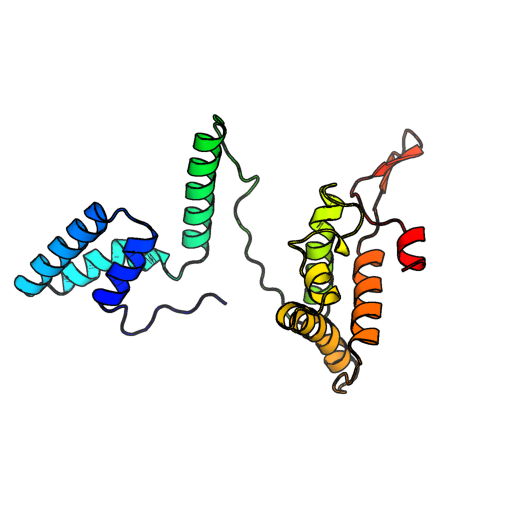 N 1
ATOM 1668 C CA . VAL A 1 205 ? -19.402 0.421 26.598 1.00 42.47 205 VAL A CA 1
ATOM 1669 C C . VAL A 1 205 ? -20.058 -0.973 26.647 1.00 42.47 205 VAL A C 1
ATOM 1671 O O . VAL A 1 205 ? -19.919 -1.686 27.640 1.00 42.47 205 VAL A O 1
ATOM 1674 N N . ARG A 1 206 ? -20.769 -1.396 25.589 1.00 42.97 206 ARG A N 1
ATOM 1675 C CA . ARG A 1 206 ? -21.508 -2.678 25.532 1.00 42.97 206 ARG A CA 1
ATOM 1676 C C . ARG A 1 206 ? -20.742 -3.836 24.859 1.00 42.97 206 ARG A C 1
ATOM 1678 O O . ARG A 1 206 ? -21.278 -4.946 24.844 1.00 42.97 206 ARG A O 1
ATOM 1685 N N . ILE A 1 207 ? -19.548 -3.608 24.294 1.00 43.47 207 ILE A N 1
ATOM 1686 C CA . ILE A 1 207 ? -18.744 -4.576 23.495 1.00 43.47 207 ILE A CA 1
ATOM 1687 C C . ILE A 1 207 ? -17.437 -4.954 24.203 1.00 43.47 207 ILE A C 1
ATOM 1689 O O . ILE A 1 207 ? -16.967 -6.106 23.993 1.00 43.47 207 ILE A O 1
#

Radius of gyration: 24.39 Å; Cα contacts (8 Å, |Δi|>4): 181; chains: 1; bounding box: 59×45×63 Å

pLDDT: mean 83.11, std 16.51, range [42.25, 98.0]

Mean predicted aligned error: 9.74 Å

Sequence (207 aa):
EVPPRPAGGLSDREFLARLALLYSEAYVVEVQARLRECEKAGDWEGVEALKENYLYRMWDLSQFMKTLKQRFTQWFNKRHGRRGTLWEDRFKSVIVQDGYAARVISAYIDLNPVRAGIVENPARYRWCGYAEALVGKAPARAGIERVMSELEQWATGRPATRSWRELIADYRVILYTDGEERGRQDERTGQVEAVRRGVSQDEAVRI

Foldseek 3Di:
DQDDQPPVHDDPVVLLVVVVVPDPPVVSVVLVVQLVVCVVVVNPVSNVVSSCVPSVQNRDVQSVQVSVLVVCQVVVCVVVVHDDHDDDDRDDDDDQDAEPSLLLVLLVQLCVCQQVVVDVHSLPDPPRLLVCVVVPDPVSLVSLCRNQQVHCCVVPVDGPPDDSVVSNLVSLLSNQVSQDFDFDQDPVPRDTDRPTRGHYPVVSVVD

Solvent-accessible surface area (backbone atoms only — not comparable to full-atom values): 12174 Å² total; per-residue (Å²): 132,80,63,76,76,57,92,85,61,70,57,70,70,57,49,51,57,57,43,53,77,76,44,56,68,70,58,46,50,53,53,52,51,54,44,52,50,24,59,73,69,67,33,65,66,56,40,51,56,60,48,46,80,57,53,75,41,76,61,31,70,66,48,45,52,50,52,50,54,49,54,50,39,55,52,51,23,65,77,66,77,49,80,84,82,78,68,94,70,81,90,83,89,78,91,75,55,81,25,69,63,37,38,56,50,50,33,50,58,37,40,43,49,30,47,71,66,75,40,90,45,42,70,75,35,92,91,21,55,62,24,42,27,74,78,61,39,64,72,35,39,52,50,52,48,54,39,64,34,45,43,48,28,71,76,68,73,44,85,64,88,64,54,71,72,57,52,52,50,56,47,46,50,50,39,32,62,80,32,46,51,51,55,48,68,39,91,89,75,74,47,69,46,74,74,37,60,46,47,54,68,75,54,53,77,72,113

Secondary structure (DSSP, 8-state):
-PPPPPTT---HHHHHHHHHTTS-HHHHHHHHHHHHHHHHHT-HHHHHHHHHHHHTTTT-HHHHHHHHHHHHHHHHHHHHT--S-SSSS--------TTHHHHHHHHHHHHHHHHTTS-SSGGG-TT-HHHHHHTT-HHHHHHHHHHHHHHHHHHHSS-----HHHHHHHHHHHHHHTT---EEE-TTT--EEESS----HHHHTT-